Protein AF-A0A969K9G5-F1 (afdb_monomer)

Secondary structure (DSSP, 8-state):
-EEEEEEE--THHHHHHHHHTT--SHHHHHHHHHHHHH--SBP-SS--HHHHHHHHHHHHHHHHHHHHHHH-----S---TTTS-HHHHHHHHTT--TT-EEEEEEESBHHHHHHHHHHHHHHHHS-TTSS-SSS--GGGSPPPEEEEETT-STTSHHHIIIIIHHHHHHHHHHHHHHS-TTTEEEEEE-SSS-GGGHHHHHHHHHHHHH-SSS--EEEEEEEE-STT-EEEEE-SPPP--HHHHHHHHHHHHHHHH-TTSHHHHHHHHHH-TTTTTSSS--HHHHHHHHHHHHHHTT--

Foldseek 3Di:
DAEEEEEEFALLLLLQLCVLVVVVDPVRSVVVSCVQQVQQPQQDVHADVVLVVCLVSSLVSLLVLVLVQLQPPPPQLLPPSRSHRQRVLLVQQVQHAARYAYEYEFERGSSRVSRSSSVLSSLQPNDAPSGPDDGDDSVSYDRYHYDYFYQCACPPVVSCLVGRLLSVLVVVVVVLVVDDQVPYEYEYEPAHHHVVCLLLSLLSQLCCCAPPPRHHHYWYWYFDSPNRRDIDIPDDRDHDDVVVLVVVLVLVVCCVVCVPDPSNVVCCVPPVLVVQVPDDDDSSNSSSSSVNSCVVVVHD

Mean predicted aligned error: 9.87 Å

Sequence (300 aa):
MSRVVITHVGTSALKCAAIKRGDTRPSDYEQKVQEISGSEERAGPRLPGWLEALLPEWQQALREGLCAVWNDARRDVNWKRNQSPAEIASLTMMSLQRGDRVVLVSSDTNAGQFCASMLHHGLATVPAGTCDARAFRPDDLEVPEVVVLPGVETKDGSRFVAEGLPQYMRLVAAERNRMHAERDTLHFNITGGYKGIIPFAVLAAQLLGTHPYHRLSTEVVYWHAASSATLISLGPHLPMDWEKMKALHQGICTLVEHPGSDLARELDERWNPYRLTTSESHPNALALTVYHLLNDLGWV

pLDDT: mean 75.59, std 14.91, range [37.34, 96.0]

Nearest PDB structures (foldseek):
  8phb-assembly1_B  TM=6.585E-01  e=2.804E-10  Allochromatium vinosum
  8phj-assembly1_Y  TM=6.083E-01  e=1.790E-10  Allochromatium vinosum
  8phb-assembly1_A  TM=6.977E-01  e=3.308E-09  Allochromatium vinosum
  8phj-assembly1_X  TM=6.614E-01  e=1.426E-09  Allochromatium vinosum
  8tjy-assembly1_A  TM=2.272E-01  e=3.229E-01  Bacillus cereus

Structure (mmCIF, N/CA/C/O backbone):
data_AF-A0A969K9G5-F1
#
_entry.id   AF-A0A969K9G5-F1
#
loop_
_atom_site.group_PDB
_atom_site.id
_atom_site.type_symbol
_atom_site.label_atom_id
_atom_site.label_alt_id
_atom_site.label_comp_id
_atom_site.label_asym_id
_atom_site.label_entity_id
_atom_site.label_seq_id
_atom_site.pdbx_PDB_ins_code
_atom_site.Cartn_x
_atom_site.Cartn_y
_atom_site.Cartn_z
_atom_site.occupancy
_atom_site.B_iso_or_equiv
_atom_site.auth_seq_id
_atom_site.auth_comp_id
_atom_site.auth_asym_id
_atom_site.auth_atom_id
_atom_site.pdbx_PDB_model_num
ATOM 1 N N . MET A 1 1 ? -16.467 -13.411 -4.954 1.00 80.12 1 MET A N 1
ATOM 2 C CA . MET A 1 1 ? -15.167 -12.962 -5.478 1.00 80.12 1 MET A CA 1
ATOM 3 C C . MET A 1 1 ? -14.434 -12.340 -4.315 1.00 80.12 1 MET A C 1
ATOM 5 O O . MET A 1 1 ? -15.040 -11.500 -3.659 1.00 80.12 1 MET A O 1
ATOM 9 N N . SER A 1 2 ? -13.233 -12.818 -4.010 1.00 89.94 2 SER A N 1
ATOM 10 C CA . SER A 1 2 ? -12.389 -12.277 -2.937 1.00 89.94 2 SER A CA 1
ATOM 11 C C . SER A 1 2 ? -11.523 -11.149 -3.484 1.00 89.94 2 SER A C 1
ATOM 13 O O . SER A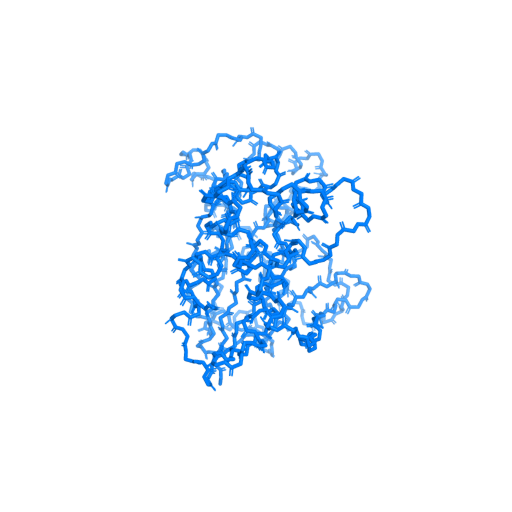 1 2 ? -11.225 -11.086 -4.679 1.00 89.94 2 SER A O 1
ATOM 15 N N . ARG A 1 3 ? -11.124 -10.228 -2.620 1.00 92.25 3 ARG A N 1
ATOM 16 C CA . ARG A 1 3 ? -10.252 -9.114 -2.979 1.00 92.25 3 ARG A CA 1
ATOM 17 C C . ARG A 1 3 ? -8.938 -9.236 -2.241 1.00 92.25 3 ARG A C 1
ATOM 19 O O . ARG A 1 3 ? -8.922 -9.491 -1.043 1.00 92.25 3 ARG A O 1
ATOM 26 N N . VAL A 1 4 ? -7.845 -9.003 -2.952 1.00 94.12 4 VAL A N 1
ATOM 27 C CA . VAL A 1 4 ? -6.535 -8.763 -2.347 1.00 94.12 4 VAL A CA 1
ATOM 28 C C . VAL A 1 4 ? -6.273 -7.271 -2.446 1.00 94.12 4 VAL A C 1
ATOM 30 O O . VAL A 1 4 ? -6.245 -6.723 -3.544 1.00 94.12 4 VAL A O 1
ATOM 33 N N . VAL A 1 5 ? -6.127 -6.595 -1.313 1.00 94.94 5 VAL A N 1
ATOM 34 C CA . VAL A 1 5 ? -5.941 -5.145 -1.248 1.00 94.94 5 VAL A CA 1
ATOM 35 C C . VAL A 1 5 ? -4.522 -4.839 -0.800 1.00 94.94 5 VAL A C 1
ATOM 37 O O . VAL A 1 5 ? -4.191 -5.000 0.373 1.00 94.94 5 VAL A O 1
ATOM 40 N N . ILE A 1 6 ? -3.690 -4.351 -1.716 1.00 96.00 6 ILE A N 1
ATOM 41 C CA . ILE A 1 6 ? -2.372 -3.806 -1.382 1.00 96.00 6 ILE A CA 1
ATOM 42 C C . ILE A 1 6 ? -2.569 -2.346 -0.979 1.00 96.00 6 ILE A C 1
ATOM 44 O O . ILE A 1 6 ? -2.978 -1.522 -1.800 1.00 96.00 6 ILE A O 1
ATOM 48 N N . THR A 1 7 ? -2.284 -2.014 0.279 1.00 94.50 7 THR A N 1
ATOM 49 C CA . THR A 1 7 ? -2.406 -0.651 0.807 1.00 94.50 7 THR A CA 1
ATOM 50 C C . THR A 1 7 ? -1.083 -0.174 1.380 1.00 94.50 7 THR A C 1
ATOM 52 O O . THR A 1 7 ? -0.432 -0.866 2.159 1.00 94.50 7 THR A O 1
ATOM 55 N N . HIS A 1 8 ? -0.684 1.036 1.011 1.00 93.31 8 HIS A N 1
ATOM 56 C CA . HIS A 1 8 ? 0.580 1.611 1.453 1.00 93.31 8 HIS A CA 1
ATOM 57 C C . HIS A 1 8 ? 0.370 2.386 2.746 1.00 93.31 8 HIS A C 1
ATOM 59 O O . HIS A 1 8 ? -0.531 3.219 2.839 1.00 93.31 8 HIS A O 1
ATOM 65 N N . VAL A 1 9 ? 1.210 2.114 3.735 1.00 92.25 9 VAL A N 1
ATOM 66 C CA . VAL A 1 9 ? 1.129 2.711 5.062 1.00 92.25 9 VAL A CA 1
ATOM 67 C C . VAL A 1 9 ? 1.952 3.990 5.098 1.00 92.25 9 VAL A C 1
ATOM 69 O O . VAL A 1 9 ? 3.173 3.971 4.969 1.00 92.25 9 VAL A O 1
ATOM 72 N N . GLY A 1 10 ? 1.276 5.121 5.276 1.00 89.44 10 GLY A N 1
ATOM 73 C CA . GLY A 1 10 ? 1.909 6.397 5.578 1.00 89.44 10 GLY A CA 1
ATOM 74 C C . GLY A 1 10 ? 1.959 6.688 7.076 1.00 89.44 10 GLY A C 1
ATOM 75 O O . GLY A 1 10 ? 1.519 5.913 7.921 1.00 89.44 10 GLY A O 1
ATOM 76 N N . THR A 1 11 ? 2.418 7.892 7.409 1.00 88.50 11 THR A N 1
ATOM 77 C CA . THR A 1 11 ? 2.475 8.397 8.791 1.00 88.50 11 THR A CA 1
ATOM 78 C C . THR A 1 11 ? 1.134 8.931 9.307 1.00 88.50 11 THR A C 1
ATOM 80 O O . THR A 1 11 ? 1.058 9.521 10.384 1.00 88.50 11 THR A O 1
ATOM 83 N N . SER A 1 12 ? 0.044 8.735 8.558 1.00 86.81 12 SER A N 1
ATOM 84 C CA . SER A 1 12 ? -1.274 9.268 8.921 1.00 86.81 12 SER A CA 1
ATOM 85 C C . SER A 1 12 ? -1.815 8.642 10.218 1.00 86.81 12 SER A C 1
ATOM 87 O O . SER A 1 12 ? -2.450 9.331 11.017 1.00 86.81 12 SER A O 1
ATOM 89 N N . ALA A 1 13 ? -1.463 7.377 10.482 1.00 89.06 13 ALA A N 1
ATOM 90 C CA . ALA A 1 13 ? -1.822 6.666 11.704 1.00 89.06 13 ALA A CA 1
ATOM 91 C C . ALA A 1 13 ? -1.235 7.303 12.967 1.00 89.06 13 ALA A C 1
ATOM 93 O O . ALA A 1 13 ? -1.951 7.471 13.955 1.00 89.06 13 ALA A O 1
ATOM 94 N N . LEU A 1 14 ? 0.031 7.734 12.907 1.00 88.69 14 LEU A N 1
ATOM 95 C CA . LEU A 1 14 ? 0.669 8.490 13.986 1.00 88.69 14 LEU A CA 1
ATOM 96 C C . LEU A 1 14 ? -0.115 9.765 14.294 1.00 88.69 14 LEU A C 1
ATOM 98 O O . LEU A 1 14 ? -0.445 10.029 15.447 1.00 88.69 14 LEU A O 1
ATOM 102 N N . LYS A 1 15 ? -0.472 10.538 13.264 1.00 85.06 15 LYS A N 1
ATOM 103 C CA . LYS A 1 15 ? -1.210 11.791 13.455 1.00 85.06 15 LYS A CA 1
ATOM 104 C C . LYS A 1 15 ? -2.548 11.563 14.166 1.00 85.06 15 LYS A C 1
ATOM 106 O O . LYS A 1 15 ? -2.879 12.294 15.096 1.00 85.06 15 LYS A O 1
ATOM 111 N N . CYS A 1 16 ? -3.310 10.557 13.743 1.00 85.31 16 CYS A N 1
ATOM 112 C CA . CYS A 1 16 ? -4.606 10.251 14.348 1.00 85.31 16 CYS A CA 1
ATOM 113 C C . CYS A 1 16 ? -4.474 9.779 15.801 1.00 85.31 16 CYS A C 1
ATOM 115 O O . CYS A 1 16 ? -5.230 10.240 16.657 1.00 85.31 16 CYS A O 1
ATOM 117 N N . ALA A 1 17 ? -3.498 8.915 16.090 1.00 87.25 17 ALA A N 1
ATOM 118 C CA . ALA A 1 17 ? -3.226 8.458 17.448 1.00 87.25 17 ALA A CA 1
ATOM 119 C C . ALA A 1 17 ? -2.819 9.623 18.366 1.00 87.25 17 ALA A C 1
ATOM 121 O O . ALA A 1 17 ? -3.394 9.770 19.441 1.00 87.25 17 ALA A O 1
ATOM 122 N N . ALA A 1 18 ? -1.911 10.498 17.925 1.00 84.81 18 ALA A N 1
ATOM 123 C CA . ALA A 1 18 ? -1.469 11.660 18.700 1.00 84.81 18 ALA A CA 1
ATOM 124 C C . ALA A 1 18 ? -2.631 12.601 19.066 1.00 84.81 18 ALA A C 1
ATOM 126 O O . ALA A 1 18 ? -2.835 12.928 20.233 1.00 84.81 18 ALA A O 1
ATOM 127 N N . ILE A 1 19 ? -3.479 12.951 18.091 1.00 81.81 19 ILE A N 1
ATOM 128 C CA . ILE A 1 19 ? -4.662 13.792 18.339 1.00 81.81 19 ILE A CA 1
ATOM 129 C C . ILE A 1 19 ? -5.573 13.163 19.399 1.00 81.81 19 ILE A C 1
ATOM 131 O O . ILE A 1 19 ? -6.084 13.864 20.275 1.00 81.81 19 ILE A O 1
ATOM 135 N N . LYS A 1 20 ? -5.770 11.841 19.347 1.00 83.31 20 LYS A N 1
ATOM 136 C CA . LYS A 1 20 ? -6.626 11.131 20.302 1.00 83.31 20 LYS A CA 1
ATOM 137 C C . LYS A 1 20 ? -6.050 11.114 21.720 1.00 83.31 20 LYS A C 1
ATOM 139 O O . LYS A 1 20 ? -6.822 11.133 22.676 1.00 83.31 20 LYS A O 1
ATOM 144 N N . ARG A 1 21 ? -4.725 11.147 21.858 1.00 83.31 21 ARG A N 1
ATOM 145 C CA . ARG A 1 21 ? -4.015 11.233 23.145 1.00 83.31 21 ARG A CA 1
ATOM 146 C C . ARG A 1 21 ? -4.117 12.605 23.812 1.00 83.31 21 ARG A C 1
ATOM 148 O O . ARG A 1 21 ? -3.691 12.756 24.951 1.00 83.31 21 ARG A O 1
ATOM 155 N N . GLY A 1 22 ? -4.698 13.594 23.132 1.00 76.94 22 GLY A N 1
ATOM 156 C CA . GLY A 1 22 ? -4.798 14.960 23.638 1.00 76.94 22 GLY A CA 1
ATOM 157 C C . GLY A 1 22 ? -3.646 15.865 23.200 1.00 76.94 22 GLY A C 1
ATOM 158 O O . GLY A 1 22 ? -3.633 17.032 23.603 1.00 76.94 22 GLY A O 1
ATOM 159 N N . ASP A 1 23 ? -2.759 15.388 22.314 1.00 75.62 23 ASP A N 1
ATOM 160 C CA . ASP A 1 23 ? -1.712 16.184 21.655 1.00 75.62 23 ASP A CA 1
ATOM 161 C C . ASP A 1 23 ? -2.366 17.106 20.606 1.00 75.62 23 ASP A C 1
ATOM 163 O O . ASP A 1 23 ? -2.304 16.911 19.391 1.00 75.62 23 ASP A O 1
ATOM 167 N N . THR A 1 24 ? -3.123 18.085 21.099 1.00 63.50 24 THR A N 1
ATOM 168 C CA . THR A 1 24 ? -4.018 18.935 20.297 1.00 63.50 24 THR A CA 1
ATOM 169 C C . THR A 1 24 ? -3.324 20.162 19.720 1.00 63.50 24 THR A C 1
ATOM 171 O O . THR A 1 24 ? -3.865 20.797 18.810 1.00 63.50 24 THR A O 1
ATOM 174 N N . ARG A 1 25 ? -2.125 20.501 20.208 1.00 67.44 25 ARG A N 1
ATOM 175 C CA . ARG A 1 25 ? -1.293 21.542 19.602 1.00 67.44 25 ARG A CA 1
ATOM 176 C C . ARG A 1 25 ? -0.516 20.937 18.435 1.00 67.44 25 ARG A C 1
ATOM 178 O O . ARG A 1 25 ? 0.148 19.921 18.634 1.00 67.44 25 ARG A O 1
ATOM 185 N N . PRO A 1 26 ? -0.544 21.563 17.245 1.00 62.62 26 PRO A N 1
ATOM 186 C CA . PRO A 1 26 ? 0.230 21.095 16.103 1.00 62.62 26 PRO A CA 1
ATOM 187 C C . PRO A 1 26 ? 1.707 20.851 16.410 1.00 62.62 26 PRO A C 1
ATOM 189 O O . PRO A 1 26 ? 2.245 19.834 15.995 1.00 62.62 26 PRO A O 1
ATOM 192 N N . SER A 1 27 ? 2.314 21.712 17.232 1.00 68.25 27 SER A N 1
ATOM 193 C CA . SER A 1 27 ? 3.708 21.593 17.667 1.00 68.25 27 SER A CA 1
ATOM 194 C C . SER A 1 27 ? 4.031 20.277 18.371 1.00 68.25 27 SER A C 1
ATOM 196 O O . SER A 1 27 ? 5.102 19.722 18.154 1.00 68.25 27 SER A O 1
ATOM 198 N N . ASP A 1 28 ? 3.116 19.768 19.195 1.00 68.88 28 ASP A N 1
ATOM 199 C CA . ASP A 1 28 ? 3.419 18.690 20.137 1.00 68.88 28 ASP A CA 1
ATOM 200 C C . ASP A 1 28 ? 3.381 17.334 19.416 1.00 68.88 28 ASP A C 1
ATOM 202 O O . ASP A 1 28 ? 4.295 16.516 19.556 1.00 68.88 28 ASP A O 1
ATOM 206 N N . TYR A 1 29 ? 2.385 17.125 18.542 1.00 71.62 29 TYR A N 1
ATOM 207 C CA . TYR A 1 29 ? 2.365 15.926 17.703 1.00 71.62 29 TYR A CA 1
ATOM 208 C C . TYR A 1 29 ? 3.380 16.008 16.562 1.00 71.62 29 TYR A C 1
ATOM 210 O O . TYR A 1 29 ? 3.947 14.979 16.204 1.00 71.62 29 TYR A O 1
ATOM 218 N N . GLU A 1 30 ? 3.622 17.181 15.963 1.00 73.56 30 GLU A N 1
ATOM 219 C CA . GLU A 1 30 ? 4.614 17.314 14.886 1.00 73.56 30 GLU A CA 1
ATOM 220 C C . GLU A 1 30 ? 6.008 17.012 15.406 1.00 73.56 30 GLU A C 1
ATOM 222 O O . GLU A 1 30 ? 6.737 16.280 14.742 1.00 73.56 30 GLU A O 1
ATOM 227 N N . GLN A 1 31 ? 6.336 17.465 16.618 1.00 79.81 31 GLN A N 1
ATOM 228 C CA . GLN A 1 31 ? 7.575 17.094 17.285 1.00 79.81 31 GLN A CA 1
ATOM 229 C C . GLN A 1 31 ? 7.649 15.582 17.507 1.00 79.81 31 GLN A C 1
ATOM 231 O O . GLN A 1 31 ? 8.654 14.974 17.160 1.00 79.81 31 GLN A O 1
ATOM 236 N N . LYS A 1 32 ? 6.591 14.933 18.008 1.00 77.25 32 LYS A N 1
ATOM 237 C CA . LYS A 1 32 ? 6.616 13.478 18.232 1.00 77.25 32 LYS A CA 1
ATOM 238 C C . LYS A 1 32 ? 6.697 12.674 16.935 1.00 77.25 32 LYS A C 1
ATOM 240 O O . LYS A 1 32 ? 7.435 11.696 16.848 1.00 77.25 32 LYS A O 1
ATOM 245 N N . VAL A 1 33 ? 5.974 13.104 15.902 1.00 73.75 33 VAL A N 1
ATOM 246 C CA . VAL A 1 33 ? 6.072 12.543 14.551 1.00 73.75 33 VAL A CA 1
ATOM 247 C C . VAL A 1 33 ? 7.480 12.749 14.007 1.00 73.75 33 VAL A C 1
ATOM 249 O O . VAL A 1 33 ? 8.008 11.822 13.406 1.00 73.75 33 VAL A O 1
ATOM 252 N N . GLN A 1 34 ? 8.108 13.902 14.236 1.00 78.69 34 GLN A N 1
ATOM 253 C CA . GLN A 1 34 ? 9.500 14.164 13.866 1.00 78.69 34 GLN A CA 1
ATOM 254 C C . GLN A 1 34 ? 10.496 13.360 14.702 1.00 78.69 34 GLN A C 1
ATOM 256 O O . GLN A 1 34 ? 11.494 12.931 14.153 1.00 78.69 34 GLN A O 1
ATOM 261 N N . GLU A 1 35 ? 10.248 13.087 15.980 1.00 83.06 35 GLU A N 1
ATOM 262 C CA . GLU A 1 35 ? 11.100 12.211 16.795 1.00 83.06 35 GLU A CA 1
ATOM 263 C C . GLU A 1 35 ? 11.063 10.779 16.246 1.00 83.06 35 GLU A C 1
ATOM 265 O O . GLU A 1 35 ? 12.099 10.161 16.007 1.00 83.06 35 GLU A O 1
ATOM 270 N N . ILE A 1 36 ? 9.860 10.272 15.962 1.00 82.38 36 ILE A N 1
ATOM 271 C CA . ILE A 1 36 ? 9.659 8.925 15.417 1.00 82.38 36 ILE A CA 1
ATOM 272 C C . ILE A 1 36 ? 10.177 8.835 13.972 1.00 82.38 36 ILE A C 1
ATOM 274 O O . ILE A 1 36 ? 10.861 7.876 13.622 1.00 82.38 36 ILE A O 1
ATOM 278 N N . SER A 1 37 ? 9.904 9.842 13.138 1.00 73.25 37 SER A N 1
ATOM 279 C CA . SER A 1 37 ? 10.283 9.861 11.712 1.00 73.25 37 SER A CA 1
ATOM 280 C C . SER A 1 37 ? 11.716 10.317 11.458 1.00 73.25 37 SER A C 1
ATOM 282 O O . SER A 1 37 ? 12.289 9.948 10.441 1.00 73.25 37 SER A O 1
ATOM 284 N N . GLY A 1 38 ? 12.270 11.140 12.344 1.00 67.69 38 GLY A N 1
ATOM 285 C CA . GLY A 1 38 ? 13.632 11.675 12.301 1.00 67.69 38 GLY A CA 1
ATOM 286 C C . GLY A 1 38 ? 14.655 10.724 12.909 1.00 67.69 38 GLY A C 1
ATOM 287 O O . GLY A 1 38 ? 15.845 10.862 12.639 1.00 67.69 38 GLY A O 1
ATOM 288 N N . SER A 1 39 ? 14.202 9.692 13.630 1.00 63.09 39 SER A N 1
ATOM 289 C CA . SER A 1 39 ? 14.964 8.453 13.786 1.00 63.09 39 SER A CA 1
ATOM 290 C C . SER A 1 39 ? 14.988 7.692 12.449 1.00 63.09 39 SER A C 1
ATOM 292 O O . SER A 1 39 ? 14.452 6.598 12.317 1.00 63.09 39 SER A O 1
ATOM 294 N N . GLU A 1 40 ? 15.592 8.287 11.415 1.00 57.88 40 GLU A N 1
ATOM 295 C CA . GLU A 1 40 ? 15.793 7.670 10.092 1.00 57.88 40 GLU A CA 1
ATOM 296 C C . GLU A 1 40 ? 16.797 6.503 10.132 1.00 57.88 40 GLU A C 1
ATOM 298 O O . GLU A 1 40 ? 17.233 6.003 9.093 1.00 57.88 40 GLU A O 1
ATOM 303 N N . GLU A 1 41 ? 17.163 6.036 11.329 1.00 62.06 41 GLU A N 1
ATOM 304 C CA . GLU A 1 41 ? 17.783 4.734 11.479 1.00 62.06 41 GLU A CA 1
ATOM 305 C C . GLU A 1 41 ? 16.877 3.695 10.830 1.00 62.06 41 GLU A C 1
ATOM 307 O O . GLU A 1 41 ? 15.678 3.602 11.110 1.00 62.06 41 GLU A O 1
ATOM 312 N N . ARG A 1 42 ? 17.481 2.927 9.921 1.00 69.06 42 ARG A N 1
ATOM 313 C CA . ARG A 1 42 ? 16.859 1.740 9.352 1.00 69.06 42 ARG A CA 1
ATOM 314 C C . ARG A 1 42 ? 16.335 0.928 10.518 1.00 69.06 42 ARG A C 1
ATOM 316 O O . ARG A 1 42 ? 17.119 0.500 11.370 1.00 69.06 42 ARG A O 1
ATOM 323 N N . ALA A 1 43 ? 15.026 0.727 10.549 1.00 61.94 43 ALA A N 1
ATOM 324 C CA . ALA A 1 43 ? 14.488 -0.243 11.464 1.00 61.94 43 ALA A CA 1
ATOM 325 C C . ALA A 1 43 ? 15.105 -1.575 11.038 1.00 61.94 43 ALA A C 1
ATOM 327 O O . ALA A 1 43 ? 15.043 -1.970 9.868 1.00 61.94 43 ALA A O 1
ATOM 328 N N . GLY A 1 44 ? 15.768 -2.248 11.974 1.00 68.25 44 GLY A N 1
ATOM 329 C CA . GLY A 1 44 ? 16.133 -3.636 11.765 1.00 68.25 44 GLY A CA 1
ATOM 330 C C . GLY A 1 44 ? 14.869 -4.489 11.567 1.00 68.25 44 GLY A C 1
ATOM 331 O O . GLY A 1 44 ? 13.761 -3.980 11.389 1.00 68.25 44 GLY A O 1
ATOM 332 N N . PRO A 1 45 ? 14.971 -5.817 11.687 1.00 74.19 45 PRO A N 1
ATOM 333 C CA . PRO A 1 45 ? 13.782 -6.671 11.709 1.00 74.19 45 PRO A CA 1
ATOM 334 C C . PRO A 1 45 ? 12.842 -6.383 12.898 1.00 74.19 45 PRO A C 1
ATOM 336 O O . PRO A 1 45 ? 11.778 -6.988 12.993 1.00 74.19 45 PRO A O 1
ATOM 339 N N . ARG A 1 46 ? 13.250 -5.518 13.835 1.00 80.12 46 ARG A N 1
ATOM 340 C CA . ARG A 1 46 ? 12.482 -5.101 15.006 1.00 80.12 46 ARG A CA 1
ATOM 341 C C . ARG A 1 46 ? 12.586 -3.598 15.196 1.00 80.12 46 ARG A C 1
ATOM 343 O O . ARG A 1 46 ? 13.612 -2.995 14.868 1.00 80.12 46 ARG A O 1
ATOM 350 N N . LEU A 1 47 ? 11.531 -3.032 15.771 1.00 86.12 47 LEU A N 1
ATOM 351 C CA . LEU A 1 47 ? 11.520 -1.647 16.208 1.00 86.12 47 LEU A CA 1
ATOM 352 C C . LEU A 1 47 ? 12.561 -1.454 17.329 1.00 86.12 47 LEU A C 1
ATOM 354 O O . LEU A 1 47 ? 12.774 -2.354 18.143 1.00 86.12 47 LEU A O 1
ATOM 358 N N . PRO A 1 48 ? 13.211 -0.285 17.413 1.00 86.44 48 PRO A N 1
ATOM 359 C CA . PRO A 1 48 ? 13.996 0.091 18.580 1.00 86.44 48 PRO A CA 1
ATOM 360 C C . PRO A 1 48 ? 13.184 -0.075 19.872 1.00 86.44 48 PRO A C 1
ATOM 362 O O . PRO A 1 48 ? 12.007 0.281 19.912 1.00 86.44 48 PRO A O 1
ATOM 365 N N . GLY A 1 49 ? 13.809 -0.549 20.955 1.00 87.06 49 GLY A N 1
ATOM 366 C CA . GLY A 1 49 ? 13.090 -0.886 22.196 1.00 87.06 49 GLY A CA 1
ATOM 367 C C . GLY A 1 49 ? 12.280 0.271 22.801 1.00 87.06 49 GLY A C 1
ATOM 368 O O . GLY A 1 49 ? 11.238 0.049 23.411 1.00 87.06 49 GLY A O 1
ATOM 369 N N . TRP A 1 50 ? 12.704 1.521 22.586 1.00 87.44 50 TRP A N 1
ATOM 370 C CA . TRP A 1 50 ? 11.936 2.694 23.012 1.00 87.44 50 TRP A CA 1
ATOM 371 C C . TRP A 1 50 ? 10.648 2.892 22.193 1.00 87.44 50 TRP A C 1
ATOM 373 O O . TRP A 1 50 ? 9.647 3.328 22.752 1.00 87.44 50 TRP A O 1
ATOM 383 N N . LEU A 1 51 ? 10.640 2.543 20.899 1.00 86.94 51 LEU A N 1
ATOM 384 C CA . LEU A 1 51 ? 9.433 2.541 20.065 1.00 86.94 51 LEU A CA 1
ATOM 385 C C . LEU A 1 51 ? 8.522 1.370 20.423 1.00 86.94 51 LEU A C 1
ATOM 387 O O . LEU A 1 51 ? 7.314 1.560 20.537 1.00 86.94 51 LEU A O 1
ATOM 391 N N . GLU A 1 52 ? 9.087 0.184 20.662 1.00 88.81 52 GLU A N 1
ATOM 392 C CA . GLU A 1 52 ? 8.316 -0.973 21.137 1.00 88.81 52 GLU A CA 1
ATOM 393 C C . GLU A 1 52 ? 7.589 -0.661 22.452 1.00 88.81 52 GLU A C 1
ATOM 395 O O . GLU A 1 52 ? 6.417 -1.000 22.599 1.00 88.81 52 GLU A O 1
ATOM 400 N N . ALA A 1 53 ? 8.241 0.057 23.373 1.00 89.62 53 ALA A N 1
ATOM 401 C CA . ALA A 1 53 ? 7.639 0.472 24.639 1.00 89.62 53 ALA A CA 1
ATOM 402 C C . ALA A 1 53 ? 6.467 1.459 24.470 1.00 89.62 53 ALA A C 1
ATOM 404 O O . ALA A 1 53 ? 5.543 1.452 25.282 1.00 89.62 53 ALA A O 1
ATOM 405 N N . LEU A 1 54 ? 6.478 2.291 23.421 1.00 89.06 54 LEU A N 1
ATOM 406 C CA . LEU A 1 54 ? 5.395 3.240 23.126 1.00 89.06 54 LEU A CA 1
ATOM 407 C C . LEU A 1 54 ? 4.214 2.583 22.403 1.00 89.06 54 LEU A C 1
ATOM 409 O O . LEU A 1 54 ? 3.082 3.058 22.502 1.00 89.06 54 LEU A O 1
ATOM 413 N N . LEU A 1 55 ? 4.461 1.502 21.663 1.00 89.75 55 LEU A N 1
ATOM 414 C CA . LEU A 1 55 ? 3.492 0.921 20.740 1.00 89.75 55 LEU A CA 1
ATOM 415 C C . LEU A 1 55 ? 2.130 0.572 21.384 1.00 89.75 55 LEU A C 1
ATOM 417 O O . LEU A 1 55 ? 1.121 0.943 20.781 1.00 89.75 55 LEU A O 1
ATOM 421 N N . PRO A 1 56 ? 2.037 -0.042 22.586 1.00 91.31 56 PRO A N 1
ATOM 422 C CA . PRO A 1 56 ? 0.744 -0.391 23.184 1.00 91.31 56 PRO A CA 1
ATOM 423 C C . PRO A 1 56 ? -0.157 0.823 23.440 1.00 91.31 56 PRO A C 1
ATOM 425 O O . PRO A 1 56 ? -1.358 0.794 23.173 1.00 91.31 56 PRO A O 1
ATOM 428 N N . GLU A 1 57 ? 0.430 1.917 23.925 1.00 90.25 57 GLU A N 1
ATOM 429 C CA . GLU A 1 57 ? -0.296 3.144 24.255 1.00 90.25 57 GLU A CA 1
ATOM 430 C C . GLU A 1 57 ? -0.854 3.818 22.990 1.00 90.25 57 GLU A C 1
ATOM 432 O O . GLU A 1 57 ? -1.978 4.324 22.965 1.00 90.25 57 GLU A O 1
ATOM 437 N N . TRP A 1 58 ? -0.076 3.783 21.908 1.00 90.62 58 TRP A N 1
ATOM 438 C CA . TRP A 1 58 ? -0.454 4.340 20.612 1.00 90.62 58 TRP A CA 1
ATOM 439 C C . TRP A 1 58 ? -1.461 3.466 19.865 1.00 90.62 58 TRP A C 1
ATOM 441 O O . TRP A 1 58 ? -2.386 3.990 19.245 1.00 90.62 58 TRP A O 1
ATOM 451 N N . GLN A 1 59 ? -1.325 2.145 19.966 1.00 89.88 59 GLN A N 1
ATOM 452 C CA . GLN A 1 59 ? -2.301 1.181 19.462 1.00 89.88 59 GLN A CA 1
ATOM 453 C C . GLN A 1 59 ? -3.668 1.384 20.114 1.00 89.88 59 GLN A C 1
ATOM 455 O O . GLN A 1 59 ? -4.676 1.458 19.410 1.00 89.88 59 GLN A O 1
ATOM 460 N N . GLN A 1 60 ? -3.699 1.539 21.441 1.00 86.12 60 GLN A N 1
ATOM 461 C CA . GLN A 1 60 ? -4.933 1.806 22.174 1.00 86.12 60 GLN A CA 1
ATOM 462 C C . GLN A 1 60 ? -5.549 3.149 21.756 1.00 86.12 60 GLN A C 1
ATOM 464 O O . GLN A 1 60 ? -6.739 3.200 21.442 1.00 86.12 60 GLN A O 1
ATOM 469 N N . ALA A 1 61 ? -4.747 4.215 21.662 1.00 86.38 61 ALA A N 1
ATOM 470 C CA . ALA A 1 61 ? -5.230 5.517 21.203 1.00 86.38 61 ALA A CA 1
ATOM 471 C C . ALA A 1 61 ? -5.801 5.456 19.777 1.00 86.38 61 ALA A C 1
ATOM 473 O O . ALA A 1 61 ? -6.886 5.978 19.518 1.00 86.38 61 ALA A O 1
ATOM 474 N N . LEU A 1 62 ? -5.112 4.784 18.848 1.00 86.50 62 LEU A N 1
ATOM 475 C CA . LEU A 1 62 ? -5.613 4.604 17.489 1.00 86.50 62 LEU A CA 1
ATOM 476 C C . LEU A 1 62 ? -6.938 3.833 17.489 1.00 86.50 62 LEU A C 1
ATOM 478 O O . LEU A 1 62 ? -7.893 4.274 16.855 1.00 86.50 62 LEU A O 1
ATOM 482 N N . ARG A 1 63 ? -7.018 2.723 18.226 1.00 83.38 63 ARG A N 1
ATOM 483 C CA . ARG A 1 63 ? -8.226 1.895 18.343 1.00 83.38 63 ARG A CA 1
ATOM 484 C C . ARG A 1 63 ? -9.418 2.688 18.870 1.00 83.38 63 ARG A C 1
ATOM 486 O O . ARG A 1 63 ? -10.504 2.595 18.304 1.00 83.38 63 ARG A O 1
ATOM 493 N N . GLU A 1 64 ? -9.230 3.491 19.911 1.00 80.12 64 GLU A N 1
ATOM 494 C CA . GLU A 1 64 ? -10.284 4.361 20.443 1.00 80.12 64 GLU A CA 1
ATOM 495 C C . GLU A 1 64 ? -10.709 5.437 19.443 1.00 80.12 64 GLU A C 1
ATOM 497 O O . GLU A 1 64 ? -11.894 5.757 19.351 1.00 80.12 64 GLU A O 1
ATOM 502 N N . GLY A 1 65 ? -9.752 5.995 18.695 1.00 77.00 65 GLY A N 1
ATOM 503 C CA . GLY A 1 65 ? -10.027 6.912 17.592 1.00 77.00 65 GLY A CA 1
ATOM 504 C C . GLY A 1 65 ? -10.892 6.252 16.521 1.00 77.00 65 GLY A C 1
ATOM 505 O O . GLY A 1 65 ? -11.939 6.787 16.168 1.00 77.00 65 GLY A O 1
ATOM 506 N N . LEU A 1 66 ? -10.511 5.053 16.076 1.00 76.50 66 LEU A N 1
ATOM 507 C CA . LEU A 1 66 ? -11.256 4.276 15.086 1.00 76.50 66 LEU A CA 1
ATOM 508 C C . LEU A 1 66 ? -12.659 3.911 15.571 1.00 76.50 66 LEU A C 1
ATOM 510 O O . LEU A 1 66 ? -13.617 4.128 14.839 1.00 76.50 66 LEU A O 1
ATOM 514 N N . CYS A 1 67 ? -12.803 3.434 16.810 1.00 74.31 67 CYS A N 1
ATOM 515 C CA . CYS A 1 67 ? -14.111 3.107 17.379 1.00 74.31 67 CYS A CA 1
ATOM 516 C C . CYS A 1 67 ? -15.006 4.348 17.469 1.00 74.31 67 CYS A C 1
ATOM 518 O O . CYS A 1 67 ? -16.163 4.295 17.071 1.00 74.31 67 CYS A O 1
ATOM 520 N N . ALA A 1 68 ? -14.479 5.478 17.952 1.00 69.44 68 ALA A N 1
ATOM 521 C CA . ALA A 1 68 ? -15.248 6.720 18.034 1.00 69.44 68 ALA A CA 1
ATOM 522 C C . ALA A 1 68 ? -15.727 7.182 16.652 1.00 69.44 68 ALA A C 1
ATOM 524 O O . ALA A 1 68 ? -16.863 7.620 16.504 1.00 69.44 68 ALA A O 1
ATOM 525 N N . VAL A 1 69 ? -14.864 7.051 15.647 1.00 66.75 69 VAL A N 1
ATOM 526 C CA . VAL A 1 69 ? -15.150 7.460 14.276 1.00 66.75 69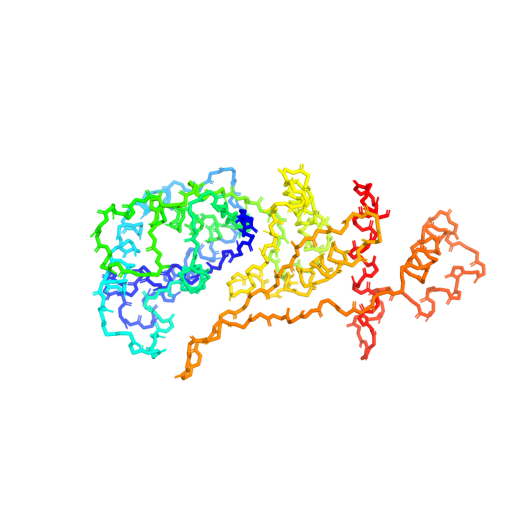 VAL A CA 1
ATOM 527 C C . VAL A 1 69 ? -16.139 6.520 13.581 1.00 66.75 69 VAL A C 1
ATOM 529 O O . VAL A 1 69 ? -17.050 6.986 12.906 1.00 66.75 69 VAL A O 1
ATOM 532 N N . TRP A 1 70 ? -15.997 5.207 13.747 1.00 70.56 70 TRP A N 1
ATOM 533 C CA . TRP A 1 70 ? -16.908 4.231 13.145 1.00 70.56 70 TRP A CA 1
ATOM 534 C C . TRP A 1 70 ? -18.273 4.168 13.836 1.00 70.56 70 TRP A C 1
ATOM 536 O O . TRP A 1 70 ? -19.252 3.778 13.203 1.00 70.56 70 TRP A O 1
ATOM 546 N N . ASN A 1 71 ? -18.352 4.575 15.106 1.00 65.19 71 ASN A N 1
ATOM 547 C CA . ASN A 1 71 ? -19.598 4.593 15.875 1.00 65.19 71 ASN A CA 1
ATOM 548 C C . ASN A 1 71 ? -20.394 5.885 15.707 1.00 65.19 71 ASN A C 1
ATOM 550 O O . ASN A 1 71 ? -21.552 5.936 16.129 1.00 65.19 71 ASN A O 1
ATOM 554 N N . ASP A 1 72 ? -19.813 6.926 15.108 1.00 62.22 72 ASP A N 1
ATOM 555 C CA . ASP A 1 72 ? -20.558 8.137 14.793 1.00 62.22 72 ASP A CA 1
ATOM 556 C C . ASP A 1 72 ? -21.527 7.845 13.634 1.00 62.22 72 ASP A C 1
ATOM 558 O O . ASP A 1 72 ? -21.213 7.949 12.448 1.00 62.22 72 ASP A O 1
ATOM 562 N N . ALA A 1 73 ? -22.741 7.423 14.001 1.00 44.62 73 ALA A N 1
ATOM 563 C CA . ALA A 1 73 ? -23.835 7.064 13.099 1.00 44.62 73 ALA A CA 1
ATOM 564 C C . ALA A 1 73 ? -24.273 8.219 12.175 1.00 44.62 73 ALA A C 1
ATOM 566 O O . ALA A 1 73 ? -25.054 8.015 11.236 1.00 44.62 73 ALA A O 1
ATOM 567 N N . ARG A 1 74 ? -23.775 9.439 12.410 1.00 46.97 74 ARG A N 1
ATOM 568 C CA . ARG A 1 74 ? -23.964 10.585 11.526 1.00 46.97 74 ARG A CA 1
ATOM 569 C C . ARG A 1 74 ? -22.897 10.518 10.445 1.00 46.97 74 ARG A C 1
ATOM 571 O O . ARG A 1 74 ? -21.824 11.093 10.565 1.00 46.97 74 ARG A O 1
ATOM 578 N N . ARG A 1 75 ? -23.246 9.807 9.370 1.00 52.28 75 ARG A N 1
ATOM 579 C CA . ARG A 1 75 ? -22.541 9.682 8.080 1.00 52.28 75 ARG A CA 1
ATOM 580 C C . ARG A 1 75 ? -22.356 11.024 7.352 1.00 52.28 75 ARG A C 1
ATOM 582 O O . ARG A 1 75 ? -22.565 11.103 6.142 1.00 52.28 75 ARG A O 1
ATOM 589 N N . ASP A 1 76 ? -22.050 12.095 8.070 1.00 49.91 76 ASP A N 1
ATOM 590 C CA . ASP A 1 76 ? -21.750 13.369 7.458 1.00 49.91 76 ASP A CA 1
ATOM 591 C C . ASP A 1 76 ? -20.369 13.231 6.827 1.00 49.91 76 ASP A C 1
ATOM 593 O O . ASP A 1 76 ? -19.343 13.078 7.489 1.00 49.91 76 ASP A O 1
ATOM 597 N N . VAL A 1 77 ? -20.384 13.212 5.502 1.00 45.91 77 VAL A N 1
ATOM 598 C CA . VAL A 1 77 ? -19.283 12.882 4.594 1.00 45.91 77 VAL A CA 1
ATOM 599 C C . VAL A 1 77 ? -18.082 13.841 4.758 1.00 45.91 77 VAL A C 1
ATOM 601 O O . VAL A 1 77 ? -17.002 13.607 4.225 1.00 45.91 77 VAL A O 1
ATOM 604 N N . ASN A 1 78 ? -18.214 14.868 5.601 1.00 47.97 78 ASN A N 1
ATOM 605 C CA . ASN A 1 78 ? -17.132 15.696 6.136 1.00 47.97 78 ASN A CA 1
ATOM 606 C C . ASN A 1 78 ? -16.277 14.955 7.180 1.00 47.97 78 ASN A C 1
ATOM 608 O O . ASN A 1 78 ? -15.947 15.499 8.240 1.00 47.97 78 ASN A O 1
ATOM 612 N N . TRP A 1 79 ? -15.894 13.719 6.863 1.00 53.97 79 TRP A N 1
ATOM 613 C CA . TRP A 1 79 ? -14.891 12.952 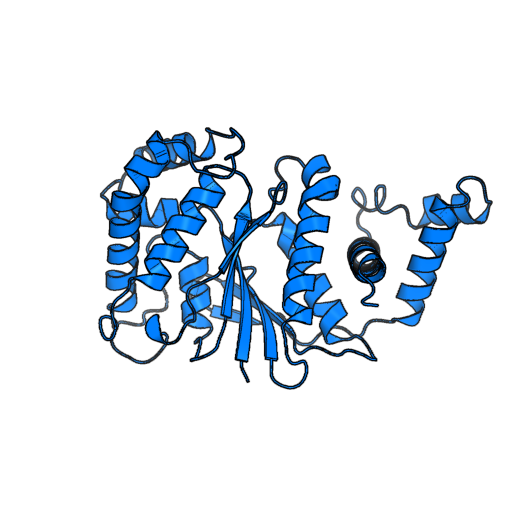7.581 1.00 53.97 79 TRP A CA 1
ATOM 614 C C . TRP A 1 79 ? -13.639 13.807 7.728 1.00 53.97 79 TRP A C 1
ATOM 616 O O . TRP A 1 79 ? -12.900 14.052 6.769 1.00 53.97 79 TRP A O 1
ATOM 626 N N . LYS A 1 80 ? -13.399 14.330 8.931 1.00 58.12 80 LYS A N 1
ATOM 627 C CA . LYS A 1 80 ? -12.226 15.164 9.157 1.00 58.12 80 LYS A CA 1
ATOM 628 C C . LYS A 1 80 ? -11.022 14.253 8.967 1.00 58.12 80 LYS A C 1
ATOM 630 O O . LYS A 1 80 ? -10.792 13.371 9.784 1.00 58.12 80 LYS A O 1
ATOM 635 N N . ARG A 1 81 ? -10.225 14.512 7.924 1.00 58.97 81 ARG A N 1
ATOM 636 C CA . ARG A 1 81 ? -8.934 13.874 7.570 1.00 58.97 81 ARG A CA 1
ATOM 637 C C . ARG A 1 81 ? -7.990 13.588 8.755 1.00 58.97 81 ARG A C 1
ATOM 639 O O . ARG A 1 81 ? -7.031 12.845 8.613 1.00 58.97 81 ARG A O 1
ATOM 646 N N . ASN A 1 82 ? -8.238 14.205 9.906 1.00 64.75 82 ASN A N 1
ATOM 647 C CA . ASN A 1 82 ? -7.458 14.088 11.126 1.00 64.75 82 ASN A CA 1
ATOM 648 C C . ASN A 1 82 ? -7.993 13.045 12.130 1.00 64.75 82 ASN A C 1
ATOM 650 O O . ASN A 1 82 ? -7.316 12.786 13.117 1.00 64.75 82 ASN A O 1
ATOM 654 N N . GLN A 1 83 ? -9.183 12.473 11.928 1.00 72.00 83 GLN A N 1
ATOM 655 C CA . GLN A 1 83 ? -9.816 11.568 12.898 1.00 72.00 83 GLN A CA 1
ATOM 656 C C . GLN A 1 83 ? -9.612 10.083 12.578 1.00 72.00 83 GLN A C 1
ATOM 658 O O . GLN A 1 83 ? -9.672 9.260 13.485 1.00 72.00 83 GLN A O 1
ATOM 663 N N . SER A 1 84 ? -9.309 9.735 11.326 1.00 78.25 84 SER A N 1
ATOM 664 C CA . SER A 1 84 ? -8.960 8.368 10.939 1.00 78.25 84 SER A CA 1
ATOM 665 C C . SER A 1 84 ? -7.801 8.363 9.947 1.00 78.25 84 SER A C 1
ATOM 667 O O . SER A 1 84 ? -7.756 9.249 9.082 1.00 78.25 84 SER A O 1
ATOM 669 N N . PRO A 1 85 ? -6.885 7.381 10.044 1.00 86.19 85 PRO A N 1
ATOM 670 C CA . PRO A 1 85 ? -5.824 7.212 9.066 1.00 86.19 85 PRO A CA 1
ATOM 671 C C . PRO A 1 85 ? -6.420 7.056 7.666 1.00 86.19 85 PRO A C 1
ATOM 673 O O . PRO A 1 85 ? -7.457 6.412 7.488 1.00 86.19 85 PRO A O 1
ATOM 676 N N . ALA A 1 86 ? -5.762 7.626 6.662 1.00 83.94 86 ALA A N 1
ATOM 677 C CA . ALA A 1 86 ? -6.266 7.620 5.289 1.00 83.94 86 ALA A CA 1
ATOM 678 C C . ALA A 1 86 ? -6.434 6.184 4.747 1.00 83.94 86 ALA A C 1
ATOM 680 O O . ALA A 1 86 ? -7.381 5.886 4.016 1.00 83.94 86 ALA A O 1
ATOM 681 N N . GLU A 1 87 ? -5.552 5.280 5.169 1.00 87.38 87 GLU A N 1
ATOM 682 C CA . GLU A 1 87 ? -5.595 3.848 4.880 1.00 87.38 87 GLU A CA 1
ATOM 683 C C . GLU A 1 87 ? -6.868 3.207 5.452 1.00 87.38 87 GLU A C 1
ATOM 685 O O . GLU A 1 87 ? -7.590 2.518 4.742 1.00 87.38 87 GLU A O 1
ATOM 690 N N . ILE A 1 88 ? -7.216 3.493 6.709 1.00 83.31 88 ILE A N 1
ATOM 691 C CA . ILE A 1 88 ? -8.415 2.922 7.337 1.00 83.31 88 ILE A CA 1
ATOM 692 C C . ILE A 1 88 ? -9.693 3.507 6.736 1.00 83.31 88 ILE A C 1
ATOM 694 O O . ILE A 1 88 ? -10.643 2.769 6.466 1.00 83.31 88 ILE A O 1
ATOM 698 N N . ALA A 1 89 ? -9.717 4.818 6.490 1.00 80.81 89 ALA A N 1
ATOM 699 C CA . ALA A 1 89 ? -10.851 5.483 5.859 1.00 80.81 89 ALA A CA 1
ATOM 700 C C . ALA A 1 89 ? -11.146 4.882 4.475 1.00 80.81 89 ALA A C 1
ATOM 702 O O . ALA A 1 89 ? -12.282 4.509 4.189 1.00 80.81 89 ALA A O 1
ATOM 703 N N . SER A 1 90 ? -10.115 4.710 3.643 1.00 84.31 90 SER A N 1
ATOM 704 C CA . SER A 1 90 ? -10.265 4.091 2.321 1.00 84.31 90 SER A CA 1
ATOM 705 C C . SER A 1 90 ? -10.703 2.627 2.398 1.00 84.31 90 SER A C 1
ATOM 707 O O . SER A 1 90 ? -11.667 2.270 1.724 1.00 84.31 90 SER A O 1
ATOM 709 N N . LEU A 1 91 ? -10.093 1.802 3.258 1.00 85.19 91 LEU A N 1
ATOM 710 C CA . LEU A 1 91 ? -10.500 0.399 3.446 1.00 85.19 91 LEU A CA 1
ATOM 711 C C . LEU A 1 91 ? -11.959 0.276 3.919 1.00 85.19 91 LEU A C 1
ATOM 713 O O . LEU A 1 91 ? -12.695 -0.582 3.435 1.00 85.19 91 LEU A O 1
ATOM 717 N N . THR A 1 92 ? -12.404 1.174 4.803 1.00 78.69 92 THR A N 1
ATOM 718 C CA . THR A 1 92 ? -13.803 1.231 5.260 1.00 78.69 92 THR A CA 1
ATOM 719 C C . THR A 1 92 ? -14.748 1.512 4.085 1.00 78.69 92 THR A C 1
ATOM 721 O O . THR A 1 92 ? -15.778 0.858 3.941 1.00 78.69 92 THR A O 1
ATOM 724 N N . MET A 1 93 ? -14.386 2.452 3.206 1.00 78.81 93 MET A N 1
ATOM 725 C CA . MET A 1 93 ? -15.200 2.826 2.041 1.00 78.81 93 MET A CA 1
ATOM 726 C C . MET A 1 93 ? -15.226 1.750 0.950 1.00 78.81 93 MET A C 1
ATOM 728 O O . MET A 1 93 ? -16.208 1.647 0.217 1.00 78.81 93 MET A O 1
ATOM 732 N N . MET A 1 94 ? -14.191 0.911 0.862 1.00 83.44 94 MET A N 1
ATOM 733 C CA . MET A 1 94 ? -14.152 -0.233 -0.057 1.00 83.44 94 MET A CA 1
ATOM 734 C C . MET A 1 94 ? -15.159 -1.334 0.307 1.00 83.44 94 MET A C 1
ATOM 736 O O . MET A 1 94 ? -15.371 -2.245 -0.494 1.00 83.44 94 MET A O 1
ATOM 740 N N . SER A 1 95 ? -15.801 -1.264 1.480 1.00 80.88 95 SER A N 1
ATOM 741 C CA . SER A 1 95 ? -16.799 -2.242 1.931 1.00 80.88 95 SER A CA 1
ATOM 742 C C . SER A 1 95 ? -16.266 -3.678 1.879 1.00 80.88 95 SER A C 1
ATOM 744 O O . SER A 1 95 ? -16.863 -4.553 1.240 1.00 80.88 95 SER A O 1
ATOM 746 N N . LEU A 1 96 ? -15.091 -3.902 2.478 1.00 82.00 96 LEU A N 1
ATOM 747 C CA . LEU A 1 96 ? -14.438 -5.214 2.516 1.00 82.00 96 LEU A CA 1
ATOM 748 C C . LEU A 1 96 ? -15.364 -6.287 3.116 1.00 82.00 96 LEU A C 1
ATOM 750 O O . LEU A 1 96 ? -16.195 -5.993 3.973 1.00 82.00 96 LEU A O 1
ATOM 754 N N . GLN A 1 97 ? -15.272 -7.502 2.585 1.00 82.12 97 GLN A N 1
ATOM 755 C CA . GLN A 1 97 ? -16.127 -8.648 2.884 1.00 82.12 97 GLN A CA 1
ATOM 756 C C . GLN A 1 97 ? -15.295 -9.799 3.441 1.00 82.12 97 GLN A C 1
ATOM 758 O O . GLN A 1 97 ? -14.067 -9.816 3.343 1.00 82.12 97 GLN A O 1
ATOM 763 N N . ARG A 1 98 ? -15.993 -10.812 3.962 1.00 81.69 98 ARG A N 1
ATOM 764 C CA . ARG A 1 98 ? -15.353 -12.022 4.458 1.00 81.69 98 ARG A CA 1
ATOM 765 C C . ARG A 1 98 ? -14.539 -12.733 3.380 1.00 81.69 98 ARG A C 1
ATOM 767 O O . ARG A 1 98 ? -15.082 -13.087 2.335 1.00 81.69 98 ARG A O 1
ATOM 774 N N . GLY A 1 99 ? -13.265 -12.984 3.679 1.00 83.62 99 GLY A N 1
ATOM 775 C CA . GLY A 1 99 ? -12.307 -13.610 2.760 1.00 83.62 99 GLY A CA 1
ATOM 776 C C . GLY A 1 99 ? -11.524 -12.616 1.898 1.00 83.62 99 GLY A C 1
ATOM 777 O O . GLY A 1 99 ? -10.686 -13.040 1.106 1.00 83.62 99 GLY A O 1
ATOM 778 N N . ASP A 1 100 ? -11.765 -11.310 2.048 1.00 88.56 100 ASP A N 1
ATOM 779 C CA . ASP A 1 100 ? -10.851 -10.308 1.512 1.00 88.56 100 ASP A CA 1
ATOM 780 C C . ASP A 1 100 ? -9.559 -10.277 2.341 1.00 88.56 100 ASP A C 1
ATOM 782 O O . ASP A 1 100 ? -9.574 -10.353 3.573 1.00 88.56 100 ASP A O 1
ATOM 786 N N . ARG A 1 101 ? -8.432 -10.128 1.646 1.00 91.12 101 ARG A N 1
ATOM 787 C CA . ARG A 1 101 ? -7.090 -10.034 2.221 1.00 91.12 101 ARG A CA 1
ATOM 788 C C . ARG A 1 101 ? -6.579 -8.610 2.101 1.00 91.12 101 ARG A C 1
ATOM 790 O O . ARG A 1 101 ? -6.674 -7.997 1.039 1.00 91.12 101 ARG A O 1
ATOM 797 N N . VAL A 1 102 ? -5.988 -8.094 3.173 1.00 92.50 102 VAL A N 1
ATOM 798 C CA . VAL A 1 102 ? -5.337 -6.778 3.184 1.00 92.50 102 VAL A CA 1
ATOM 799 C C . VAL A 1 102 ? -3.844 -6.964 3.413 1.00 92.50 102 VAL A C 1
ATOM 801 O O . VAL A 1 102 ? -3.439 -7.580 4.394 1.00 92.50 102 VAL A O 1
ATOM 804 N N . VAL A 1 103 ? -3.033 -6.397 2.523 1.00 95.38 103 VAL A N 1
ATOM 805 C CA . VAL A 1 103 ? -1.573 -6.353 2.629 1.00 95.38 103 VAL A CA 1
ATOM 806 C C . VAL A 1 103 ? -1.162 -4.918 2.951 1.00 95.38 103 VAL A C 1
ATOM 808 O O . VAL A 1 103 ? -1.256 -4.025 2.105 1.00 95.38 103 VAL A O 1
ATOM 811 N N . LEU A 1 104 ? -0.731 -4.690 4.190 1.00 95.12 104 LEU A N 1
ATOM 812 C CA . LEU A 1 104 ? -0.184 -3.427 4.675 1.00 95.12 104 LEU A CA 1
ATOM 813 C C . LEU A 1 104 ? 1.290 -3.326 4.269 1.00 95.12 104 LEU A C 1
ATOM 815 O O . LEU A 1 104 ? 2.149 -4.009 4.823 1.00 95.12 104 LEU A O 1
ATOM 819 N N . VAL A 1 105 ? 1.589 -2.447 3.320 1.00 95.38 105 VAL A N 1
ATOM 820 C CA . VAL A 1 105 ? 2.944 -2.218 2.815 1.00 95.38 105 VAL A CA 1
ATOM 821 C C . VAL A 1 105 ? 3.581 -1.045 3.543 1.00 95.38 105 VAL A C 1
ATOM 823 O O . VAL A 1 105 ? 3.116 0.088 3.409 1.00 95.38 105 VAL A O 1
ATOM 826 N N . SER A 1 106 ? 4.667 -1.290 4.269 1.00 94.06 106 SER A N 1
ATOM 827 C CA . SER A 1 106 ? 5.447 -0.246 4.942 1.00 94.06 106 SER A CA 1
ATOM 828 C C . SER A 1 106 ? 6.866 -0.167 4.401 1.00 94.06 106 SER A C 1
ATOM 830 O O . SER A 1 106 ? 7.386 -1.121 3.834 1.00 94.06 106 SER A O 1
ATOM 832 N N . SER A 1 107 ? 7.527 0.963 4.610 1.00 92.06 107 SER A N 1
ATOM 833 C CA . SER A 1 107 ? 8.968 1.100 4.433 1.00 92.06 107 SER A CA 1
ATOM 834 C C . SER A 1 107 ? 9.722 0.450 5.584 1.00 92.06 107 SER A C 1
ATOM 836 O O . SER A 1 107 ? 9.153 0.101 6.623 1.00 92.06 107 SER A O 1
ATOM 838 N N . ASP A 1 108 ? 11.029 0.319 5.392 1.00 91.25 108 ASP A N 1
ATOM 839 C CA . ASP A 1 108 ? 11.999 -0.114 6.393 1.00 91.25 108 ASP A CA 1
ATOM 840 C C . ASP A 1 108 ? 12.406 0.998 7.377 1.00 91.25 108 ASP A C 1
ATOM 842 O O . ASP A 1 108 ? 13.387 0.853 8.105 1.00 91.25 108 ASP A O 1
ATOM 846 N N . THR A 1 109 ? 11.674 2.114 7.424 1.00 90.38 109 THR A N 1
ATOM 847 C CA . THR A 1 109 ? 11.906 3.167 8.420 1.00 90.38 109 THR A CA 1
ATOM 848 C C . THR A 1 109 ? 11.173 2.855 9.722 1.00 90.38 109 THR A C 1
ATOM 850 O O . THR A 1 109 ? 10.126 2.199 9.729 1.00 90.38 109 THR A O 1
ATOM 853 N N . ASN A 1 110 ? 11.690 3.377 10.837 1.00 89.50 110 ASN A N 1
ATOM 854 C CA . ASN A 1 110 ? 11.041 3.281 12.145 1.00 89.50 110 ASN A CA 1
ATOM 855 C C . ASN A 1 110 ? 9.582 3.761 12.104 1.00 89.50 110 ASN A C 1
ATOM 857 O O . ASN A 1 110 ? 8.684 3.070 12.582 1.00 89.50 110 ASN A O 1
ATOM 861 N N . ALA A 1 111 ? 9.324 4.912 11.476 1.00 89.38 111 ALA A N 1
ATOM 862 C CA . ALA A 1 111 ? 7.972 5.449 11.344 1.00 89.38 111 ALA A CA 1
ATOM 863 C C . ALA A 1 111 ? 7.055 4.554 10.497 1.00 89.38 111 ALA A C 1
ATOM 865 O O . ALA A 1 111 ? 5.899 4.351 10.877 1.00 89.38 111 ALA A O 1
ATOM 866 N N . GLY A 1 112 ? 7.559 4.005 9.386 1.00 91.25 112 GLY A N 1
ATOM 867 C CA . GLY A 1 112 ? 6.811 3.084 8.530 1.00 91.25 112 GLY A CA 1
ATOM 868 C C . GLY A 1 112 ? 6.382 1.827 9.284 1.00 91.25 112 GLY A C 1
ATOM 869 O O . GLY A 1 112 ? 5.187 1.528 9.360 1.00 91.25 112 GLY A O 1
ATOM 870 N N . GLN A 1 113 ? 7.338 1.136 9.911 1.00 92.06 113 GLN A N 1
ATOM 871 C CA . GLN A 1 113 ? 7.064 -0.084 10.676 1.00 92.06 113 GLN A CA 1
ATOM 872 C C . GLN A 1 113 ? 6.173 0.178 11.901 1.00 92.06 113 GLN A C 1
ATOM 874 O O . GLN A 1 113 ? 5.270 -0.613 12.193 1.00 92.06 113 GLN A O 1
ATOM 879 N N . PHE A 1 114 ? 6.369 1.302 12.598 1.00 92.44 114 PHE A N 1
ATOM 880 C CA . PHE A 1 114 ? 5.542 1.681 13.745 1.00 92.44 114 PHE A CA 1
ATOM 881 C C . PHE A 1 114 ? 4.088 1.934 13.324 1.00 92.44 114 PHE A C 1
ATOM 883 O O . PHE A 1 114 ? 3.161 1.399 13.934 1.00 92.44 114 PHE A O 1
ATOM 890 N N . CYS A 1 115 ? 3.867 2.674 12.230 1.00 92.31 115 CYS A N 1
ATOM 891 C CA . CYS A 1 115 ? 2.527 2.896 11.678 1.00 92.31 115 CYS A CA 1
ATOM 892 C C . CYS A 1 115 ? 1.860 1.599 11.230 1.00 92.31 115 CYS A C 1
ATOM 894 O O . CYS A 1 115 ? 0.684 1.389 11.527 1.00 92.31 115 CYS A O 1
ATOM 896 N N . ALA A 1 116 ? 2.598 0.721 10.551 1.00 93.50 116 ALA A N 1
ATOM 897 C CA . ALA A 1 116 ? 2.058 -0.553 10.097 1.00 93.50 116 ALA A CA 1
ATOM 898 C C . ALA A 1 116 ? 1.661 -1.440 11.278 1.00 93.50 116 ALA A C 1
ATOM 900 O O . ALA A 1 116 ? 0.575 -2.009 11.270 1.00 93.50 116 ALA A O 1
ATOM 901 N N . SER A 1 117 ? 2.474 -1.463 12.336 1.00 92.62 117 SER A N 1
ATOM 902 C CA . SER A 1 117 ? 2.177 -2.191 13.575 1.00 92.62 117 SER A CA 1
ATOM 903 C C . SER A 1 117 ? 0.944 -1.642 14.298 1.00 92.62 117 SER A C 1
ATOM 905 O O . SER A 1 117 ? 0.144 -2.411 14.838 1.00 92.62 117 SER A O 1
ATOM 907 N N . MET A 1 118 ? 0.755 -0.318 14.302 1.00 91.69 118 MET A N 1
ATOM 908 C CA . MET A 1 118 ? -0.455 0.300 14.846 1.00 91.69 118 MET A CA 1
ATOM 909 C C . MET A 1 118 ? -1.698 -0.048 14.028 1.00 91.69 118 MET A C 1
ATOM 911 O O . MET A 1 118 ? -2.705 -0.448 14.606 1.00 91.69 118 MET A O 1
ATOM 915 N N . LEU A 1 119 ? -1.635 0.090 12.701 1.00 90.44 119 LEU A N 1
ATOM 916 C CA . LEU A 1 119 ? -2.754 -0.210 11.804 1.00 90.44 119 LEU A CA 1
ATOM 917 C C . LEU A 1 119 ? -3.127 -1.690 11.849 1.00 90.44 119 LEU A C 1
ATOM 919 O O . LEU A 1 119 ? -4.306 -2.009 11.954 1.00 90.44 119 LEU A O 1
ATOM 923 N N . HIS A 1 120 ? -2.131 -2.575 11.826 1.00 91.06 120 HIS A N 1
ATOM 924 C CA . HIS A 1 120 ? -2.311 -4.014 11.967 1.00 91.06 120 HIS A CA 1
ATOM 925 C C . HIS A 1 120 ? -3.064 -4.351 13.255 1.00 91.06 120 HIS A C 1
ATOM 927 O O . HIS A 1 120 ? -4.089 -5.023 13.214 1.00 91.06 120 HIS A O 1
ATOM 933 N N . HIS A 1 121 ? -2.605 -3.825 14.396 1.00 86.56 121 HIS A N 1
ATOM 934 C CA . HIS A 1 121 ? -3.286 -4.041 15.668 1.00 86.56 121 HIS A CA 1
ATOM 935 C C . HIS A 1 121 ? -4.691 -3.434 15.674 1.00 86.56 121 HIS A C 1
ATOM 937 O O . HIS A 1 121 ? -5.635 -4.107 16.067 1.00 86.56 121 HIS A O 1
ATOM 943 N N . GLY A 1 122 ? -4.844 -2.191 15.212 1.00 80.50 122 GLY A N 1
ATOM 944 C CA . GLY A 1 122 ? -6.141 -1.520 15.146 1.00 80.50 122 GLY A CA 1
ATOM 945 C C . GLY A 1 122 ? -7.155 -2.296 14.306 1.00 80.50 122 GLY A C 1
ATOM 946 O O . GLY A 1 122 ? -8.299 -2.431 14.715 1.00 80.50 122 GLY A O 1
ATOM 947 N N . LEU A 1 123 ? -6.736 -2.864 13.175 1.00 79.94 123 LEU A N 1
ATOM 948 C CA . LEU A 1 123 ? -7.583 -3.714 12.337 1.00 79.94 123 LEU A CA 1
ATOM 949 C C . LEU A 1 123 ? -7.860 -5.083 12.977 1.00 79.94 123 LEU A C 1
ATOM 951 O O . LEU A 1 123 ? -8.961 -5.594 12.826 1.00 79.94 123 LEU A O 1
ATOM 955 N N . ALA A 1 124 ? -6.906 -5.659 13.712 1.00 80.62 124 ALA A N 1
ATOM 956 C CA . ALA A 1 124 ? -7.047 -6.986 14.315 1.00 80.62 124 ALA A CA 1
ATOM 957 C C . ALA A 1 124 ? -7.814 -7.010 15.654 1.00 80.62 124 ALA A C 1
ATOM 959 O O . ALA A 1 124 ? -8.277 -8.071 16.063 1.00 80.62 124 ALA A O 1
ATOM 960 N N . THR A 1 125 ? -7.913 -5.887 16.380 1.00 74.94 125 THR A N 1
ATOM 961 C CA . THR A 1 125 ? -8.427 -5.865 17.770 1.00 74.94 125 THR A CA 1
ATOM 962 C C . THR A 1 125 ? -9.668 -5.004 17.992 1.00 74.94 125 THR A C 1
ATOM 964 O O . THR A 1 125 ? -10.114 -4.824 19.136 1.00 74.94 125 THR A O 1
ATOM 967 N N . VAL A 1 126 ? -10.261 -4.457 16.931 1.00 67.50 126 VAL A N 1
ATOM 968 C CA . VAL A 1 126 ? -11.563 -3.790 17.040 1.00 67.50 126 VAL A CA 1
ATOM 969 C C . VAL A 1 126 ? -12.639 -4.867 17.225 1.00 67.50 126 VAL A C 1
ATOM 971 O O . VAL A 1 126 ? -12.809 -5.690 16.332 1.00 67.50 126 VAL A O 1
ATOM 974 N N . PRO A 1 127 ? -13.343 -4.905 18.376 1.00 58.19 127 PRO A N 1
ATOM 975 C CA . PRO A 1 127 ? -14.216 -6.028 18.697 1.00 58.19 127 PRO A CA 1
ATOM 976 C C . PRO A 1 127 ? -15.430 -6.147 17.770 1.00 58.19 127 PRO A C 1
ATOM 978 O O . PRO A 1 127 ? -15.976 -5.150 17.278 1.00 58.19 127 PRO A O 1
ATOM 981 N N . ALA A 1 128 ? -15.922 -7.377 17.647 1.00 54.84 128 ALA A N 1
ATOM 982 C CA . ALA A 1 128 ? -17.177 -7.689 16.987 1.00 54.84 128 ALA A CA 1
ATOM 983 C C . ALA A 1 128 ? -18.351 -6.886 17.553 1.00 54.84 128 ALA A C 1
ATOM 985 O O . ALA A 1 128 ? -18.575 -6.840 18.763 1.00 54.84 128 ALA A O 1
ATOM 986 N N . GLY A 1 129 ? -19.119 -6.249 16.667 1.00 53.59 129 GLY A N 1
ATOM 987 C CA . GLY A 1 129 ? -20.324 -5.500 17.039 1.00 53.59 129 GLY A CA 1
ATOM 988 C C . GLY A 1 129 ? -20.074 -4.160 17.736 1.00 53.59 129 GLY A C 1
ATOM 989 O O . GLY A 1 129 ? -21.041 -3.491 18.089 1.00 53.59 129 GLY A O 1
ATOM 990 N N . THR A 1 130 ? -18.816 -3.731 17.903 1.00 54.56 130 THR A N 1
ATOM 991 C CA . THR A 1 130 ? -18.518 -2.397 18.459 1.00 54.56 130 THR A CA 1
ATOM 992 C C . THR A 1 130 ? -18.931 -1.281 17.510 1.00 54.56 130 THR A C 1
ATOM 994 O O . THR A 1 130 ? -19.206 -0.185 17.984 1.00 54.56 130 THR A O 1
ATOM 997 N N . CYS A 1 131 ? -18.993 -1.572 16.206 1.00 53.31 131 CYS A N 1
ATOM 998 C CA . CYS A 1 131 ? -19.376 -0.644 15.149 1.00 53.31 131 CYS A CA 1
ATOM 999 C C . CYS A 1 131 ? -20.779 -0.963 14.637 1.00 53.31 131 CYS A C 1
ATOM 1001 O O . CYS A 1 131 ? -21.032 -2.069 14.147 1.00 53.31 131 CYS A O 1
ATOM 1003 N N . ASP A 1 132 ? -21.691 0.005 14.763 1.00 49.22 132 ASP A N 1
ATOM 1004 C CA . ASP A 1 132 ? -23.077 -0.171 14.345 1.00 49.22 132 ASP A CA 1
ATOM 1005 C C . ASP A 1 132 ? -23.158 -0.336 12.817 1.00 49.22 132 ASP A C 1
ATOM 1007 O O . ASP A 1 132 ? -22.532 0.368 12.019 1.00 49.22 132 ASP A O 1
ATOM 1011 N N . ALA A 1 133 ? -23.860 -1.387 12.422 1.00 49.19 133 ALA A N 1
ATOM 1012 C CA . ALA A 1 133 ? -23.631 -2.134 11.202 1.00 49.19 133 ALA A CA 1
ATOM 1013 C C . ALA A 1 133 ? -24.052 -1.374 9.933 1.00 49.19 133 ALA A C 1
ATOM 1015 O O . ALA A 1 133 ? -25.186 -0.900 9.847 1.00 49.19 133 ALA A O 1
ATOM 1016 N N . ARG A 1 134 ? -23.167 -1.355 8.914 1.00 49.62 134 ARG A N 1
ATOM 1017 C CA . ARG A 1 134 ? -23.503 -1.439 7.466 1.00 49.62 134 ARG A CA 1
ATOM 1018 C C . ARG A 1 134 ? -22.306 -1.366 6.496 1.00 49.62 134 ARG A C 1
ATOM 1020 O O . ARG A 1 134 ? -22.525 -1.678 5.334 1.00 49.62 134 ARG A O 1
ATOM 1027 N N . ALA A 1 135 ? -21.099 -0.955 6.911 1.00 51.28 135 ALA A N 1
ATOM 1028 C CA . ALA A 1 135 ? -20.016 -0.651 5.953 1.00 51.28 135 ALA A CA 1
ATOM 1029 C C . ALA A 1 135 ? -18.731 -1.489 6.096 1.00 51.28 135 ALA A C 1
ATOM 1031 O O . ALA A 1 135 ? -18.109 -1.794 5.087 1.00 51.28 135 ALA A O 1
ATOM 1032 N N . PHE A 1 136 ? -18.327 -1.891 7.304 1.00 56.22 136 PHE A N 1
ATOM 1033 C CA . PHE A 1 136 ? -17.080 -2.635 7.504 1.00 56.22 136 PHE A CA 1
ATOM 1034 C C . PHE A 1 136 ? -17.104 -3.343 8.862 1.00 56.22 136 PHE A C 1
ATOM 1036 O O . PHE A 1 136 ? -17.389 -2.701 9.874 1.00 56.22 136 PHE A O 1
ATOM 1043 N N . ARG A 1 137 ? -16.841 -4.653 8.893 1.00 60.81 137 ARG A N 1
ATOM 1044 C CA . ARG A 1 137 ? -16.628 -5.405 10.136 1.00 60.81 137 ARG A CA 1
ATOM 1045 C C . ARG A 1 137 ? -15.194 -5.924 10.131 1.00 60.81 137 ARG A C 1
ATOM 1047 O O . ARG A 1 137 ? -14.861 -6.715 9.255 1.00 60.81 137 ARG A O 1
ATOM 1054 N N . PRO A 1 138 ? -14.352 -5.504 11.081 1.00 58.97 138 PRO A N 1
ATOM 1055 C CA . PRO A 1 138 ? -12.983 -5.997 11.186 1.00 58.97 138 PRO A CA 1
ATOM 1056 C C . PRO A 1 138 ? -12.891 -7.528 11.270 1.00 58.97 138 PRO A C 1
ATOM 1058 O O . PRO A 1 138 ? -11.976 -8.098 10.693 1.00 58.97 138 PRO A O 1
ATOM 1061 N N . ASP A 1 139 ? -13.882 -8.200 11.873 1.00 62.09 139 ASP A N 1
ATOM 1062 C CA . ASP A 1 139 ? -13.933 -9.674 11.947 1.00 62.09 139 ASP A CA 1
ATOM 1063 C C . ASP A 1 139 ? -14.147 -10.368 10.592 1.00 62.09 139 ASP A C 1
ATOM 1065 O O . ASP A 1 139 ? -13.958 -11.580 10.480 1.00 62.09 139 ASP A O 1
ATOM 1069 N N . ASP A 1 140 ? -14.588 -9.625 9.573 1.00 62.56 140 ASP A N 1
ATOM 1070 C CA . ASP A 1 140 ? -14.711 -10.149 8.215 1.00 62.56 140 ASP A CA 1
ATOM 1071 C C . ASP A 1 140 ? -13.352 -10.125 7.491 1.00 62.56 140 ASP A C 1
ATOM 1073 O O . ASP A 1 140 ? -13.166 -10.843 6.512 1.00 62.56 140 ASP A O 1
ATOM 1077 N N . LEU A 1 141 ? -12.366 -9.364 7.970 1.00 66.06 141 LEU A N 1
ATOM 1078 C CA . LEU A 1 141 ? -11.032 -9.398 7.383 1.00 66.06 141 LEU A CA 1
ATOM 1079 C C . LEU A 1 141 ? -10.204 -10.554 7.932 1.00 66.06 141 LEU A C 1
ATOM 1081 O O . LEU A 1 141 ? -10.148 -10.799 9.137 1.00 66.06 141 LEU A O 1
ATOM 1085 N N . GLU A 1 142 ? -9.463 -11.207 7.038 1.00 71.38 142 GLU A N 1
ATOM 1086 C CA . GLU A 1 142 ? -8.265 -11.911 7.482 1.00 71.38 142 GLU A CA 1
ATOM 1087 C C . GLU A 1 142 ? -7.303 -10.898 8.117 1.00 71.38 142 GLU A C 1
ATOM 1089 O O . GLU A 1 142 ? -7.200 -9.754 7.661 1.00 71.38 142 GLU A O 1
ATOM 1094 N N . VAL A 1 143 ? -6.615 -11.315 9.186 1.00 74.25 143 VAL A N 1
ATOM 1095 C CA . VAL A 1 143 ? -5.614 -10.482 9.866 1.00 74.25 143 VAL A CA 1
ATOM 1096 C C . VAL A 1 143 ? -4.673 -9.897 8.807 1.00 74.25 143 VAL A C 1
ATOM 1098 O O . VAL A 1 143 ? -4.097 -10.677 8.043 1.00 74.25 143 VAL A O 1
ATOM 1101 N N . PRO A 1 144 ? -4.528 -8.559 8.719 1.00 80.25 144 PRO A N 1
ATOM 1102 C CA . PRO A 1 144 ? -3.759 -7.962 7.640 1.00 80.25 144 PRO A CA 1
ATOM 1103 C C . PRO A 1 144 ? -2.316 -8.473 7.624 1.00 80.25 144 PRO A C 1
ATOM 1105 O O . PRO A 1 144 ? -1.654 -8.536 8.655 1.00 80.25 144 PRO A O 1
ATOM 1108 N N . GLU A 1 145 ? -1.795 -8.796 6.448 1.00 91.25 145 GLU A N 1
ATOM 1109 C CA . GLU A 1 145 ? -0.383 -9.141 6.290 1.00 91.25 145 GLU A CA 1
ATOM 1110 C C . GLU A 1 145 ? 0.433 -7.845 6.293 1.00 91.25 145 GLU A C 1
ATOM 1112 O O . GLU A 1 145 ? 0.126 -6.923 5.540 1.00 91.25 145 GLU A O 1
ATOM 1117 N N . VAL A 1 146 ? 1.466 -7.746 7.131 1.00 93.31 146 VAL A N 1
ATOM 1118 C CA . VAL A 1 146 ? 2.396 -6.607 7.097 1.00 93.31 146 VAL A CA 1
ATOM 1119 C C . VAL A 1 146 ? 3.624 -6.995 6.289 1.00 93.31 146 VAL A C 1
ATOM 1121 O O . VAL A 1 146 ? 4.340 -7.928 6.652 1.00 93.31 146 VAL A O 1
ATOM 1124 N N . VAL A 1 147 ? 3.893 -6.246 5.223 1.00 95.19 147 VAL A N 1
ATOM 1125 C CA . VAL A 1 147 ? 5.076 -6.422 4.379 1.00 95.19 147 VAL A CA 1
ATOM 1126 C C . VAL A 1 147 ? 5.933 -5.166 4.447 1.00 95.19 147 VAL A C 1
ATOM 1128 O O . VAL A 1 147 ? 5.510 -4.079 4.052 1.00 95.19 147 VAL A O 1
ATOM 1131 N N . VAL A 1 148 ? 7.165 -5.333 4.922 1.00 94.19 148 VAL A N 1
ATOM 1132 C CA . VAL A 1 148 ? 8.179 -4.278 4.925 1.00 94.19 148 VAL A CA 1
ATOM 1133 C C . VAL A 1 148 ? 8.930 -4.316 3.596 1.00 94.19 148 VAL A C 1
ATOM 1135 O O . VAL A 1 148 ? 9.515 -5.339 3.246 1.00 94.19 148 VAL A O 1
ATOM 1138 N N . LEU A 1 149 ? 8.933 -3.203 2.863 1.00 92.94 149 LEU A N 1
ATOM 1139 C CA . LEU A 1 149 ? 9.652 -3.029 1.604 1.00 92.94 149 LEU A CA 1
ATOM 1140 C C . LEU A 1 149 ? 10.822 -2.056 1.788 1.00 92.94 149 LEU A C 1
ATOM 1142 O O . LEU A 1 149 ? 10.616 -0.838 1.857 1.00 92.94 149 LEU A O 1
ATOM 1146 N N . PRO A 1 150 ? 12.060 -2.572 1.846 1.00 91.31 150 PRO A N 1
ATOM 1147 C CA . PRO A 1 150 ? 13.248 -1.739 1.923 1.00 91.31 150 PRO A CA 1
ATOM 1148 C C . PRO A 1 150 ? 13.342 -0.741 0.770 1.00 91.31 150 PRO A C 1
ATOM 1150 O O . PRO A 1 150 ? 13.141 -1.101 -0.388 1.00 91.31 150 PRO A O 1
ATOM 1153 N N . GLY A 1 151 ? 13.647 0.520 1.081 1.00 88.50 151 GLY A N 1
ATOM 1154 C CA . GLY A 1 151 ? 13.908 1.538 0.058 1.00 88.50 151 GLY A CA 1
ATOM 1155 C C . GLY A 1 151 ? 12.676 2.029 -0.710 1.00 88.50 151 GLY A C 1
ATOM 1156 O O . GLY A 1 151 ? 12.829 2.782 -1.662 1.00 88.50 151 GLY A O 1
ATOM 1157 N N . VAL A 1 152 ? 11.453 1.652 -0.317 1.00 88.94 152 VAL A N 1
ATOM 1158 C CA . VAL A 1 152 ? 10.216 2.096 -0.997 1.00 88.94 152 VAL A CA 1
ATOM 1159 C C . VAL A 1 152 ? 9.914 3.597 -0.799 1.00 88.94 152 VAL A C 1
ATOM 1161 O O . VAL A 1 152 ? 9.128 4.184 -1.543 1.00 88.94 152 VAL A O 1
ATOM 1164 N N . GLU A 1 153 ? 10.550 4.248 0.180 1.00 84.62 153 GLU A N 1
ATOM 1165 C CA . GLU A 1 153 ? 10.472 5.700 0.371 1.00 84.62 153 GLU A CA 1
ATOM 1166 C C . GLU A 1 153 ? 11.320 6.454 -0.659 1.00 84.62 153 GLU A C 1
ATOM 1168 O O . GLU A 1 153 ? 12.539 6.317 -0.707 1.00 84.62 153 GLU A O 1
ATOM 1173 N N . THR A 1 154 ? 10.701 7.360 -1.418 1.00 75.44 154 THR A N 1
ATOM 1174 C CA . THR A 1 154 ? 11.378 8.152 -2.462 1.00 75.44 154 THR A CA 1
ATOM 1175 C C . THR A 1 154 ? 12.233 9.311 -1.945 1.00 75.44 154 THR A C 1
ATOM 1177 O O . THR A 1 154 ? 12.542 10.222 -2.709 1.00 75.44 154 THR A O 1
ATOM 1180 N N . LYS A 1 155 ? 12.599 9.324 -0.657 1.00 81.12 155 LYS A N 1
ATOM 1181 C CA . LYS A 1 155 ? 13.570 10.298 -0.128 1.00 81.12 155 LYS A CA 1
ATOM 1182 C C . LYS A 1 155 ? 14.950 10.082 -0.753 1.00 81.12 155 LYS A C 1
ATOM 1184 O O . LYS A 1 155 ? 15.640 11.047 -1.059 1.00 81.12 155 LYS A O 1
ATOM 1189 N N . ASP A 1 156 ? 15.303 8.819 -0.987 1.00 81.94 156 ASP A N 1
ATOM 1190 C CA . ASP A 1 156 ? 16.478 8.406 -1.747 1.00 81.94 156 ASP A CA 1
ATOM 1191 C C . ASP A 1 156 ? 16.010 7.773 -3.063 1.00 81.94 156 ASP A C 1
ATOM 1193 O O . ASP A 1 156 ? 15.632 6.601 -3.119 1.00 81.94 156 ASP A O 1
ATOM 1197 N N . GLY A 1 157 ? 15.993 8.575 -4.131 1.00 81.56 157 GLY A N 1
ATOM 1198 C CA . GLY A 1 157 ? 15.557 8.124 -5.453 1.00 81.56 157 GLY A CA 1
ATOM 1199 C C . GLY A 1 157 ? 16.418 6.990 -6.018 1.00 81.56 157 GLY A C 1
ATOM 1200 O O . GLY A 1 157 ? 15.888 6.089 -6.667 1.00 81.56 157 GLY A O 1
ATOM 1201 N N . SER A 1 158 ? 17.722 6.985 -5.730 1.00 83.00 158 SER A N 1
ATOM 1202 C CA . SER A 1 158 ? 18.642 5.940 -6.191 1.00 83.00 158 SER A CA 1
ATOM 1203 C C . SER A 1 158 ? 18.315 4.604 -5.534 1.00 83.00 158 SER A C 1
ATOM 1205 O O . SER A 1 158 ? 18.203 3.584 -6.216 1.00 83.00 158 SER A O 1
ATOM 1207 N N . ARG A 1 159 ? 18.090 4.613 -4.217 1.00 84.88 159 ARG A N 1
ATOM 1208 C CA . ARG A 1 159 ? 17.678 3.420 -3.473 1.00 84.88 159 ARG A CA 1
ATOM 1209 C C . ARG A 1 159 ? 16.278 2.956 -3.862 1.00 84.88 159 ARG A C 1
ATOM 1211 O O . ARG A 1 159 ? 16.053 1.756 -4.002 1.00 84.88 159 ARG A O 1
ATOM 1218 N N . PHE A 1 160 ? 15.354 3.885 -4.088 1.00 85.00 160 PHE A N 1
ATOM 1219 C CA . PHE A 1 160 ? 14.018 3.552 -4.570 1.00 85.00 160 PHE A CA 1
ATOM 1220 C C . PHE A 1 160 ? 14.061 2.775 -5.885 1.00 85.00 160 PHE A C 1
ATOM 1222 O O . PHE A 1 160 ? 13.398 1.750 -6.011 1.00 85.00 160 PHE A O 1
ATOM 1229 N N . VAL A 1 161 ? 14.878 3.213 -6.843 1.00 80.62 161 VAL A N 1
ATOM 1230 C CA . VAL A 1 161 ? 15.026 2.520 -8.128 1.00 80.62 161 VAL A CA 1
ATOM 1231 C C . VAL A 1 161 ? 15.760 1.185 -7.971 1.00 80.62 161 VAL A C 1
ATOM 1233 O O . VAL A 1 161 ? 15.323 0.187 -8.537 1.00 80.62 161 VAL A O 1
ATOM 1236 N N . ALA A 1 162 ? 16.856 1.149 -7.209 1.00 82.19 162 ALA A N 1
ATOM 1237 C CA . ALA A 1 162 ? 17.701 -0.041 -7.090 1.00 82.19 162 ALA A CA 1
ATOM 1238 C C . ALA A 1 162 ? 17.098 -1.151 -6.208 1.00 82.19 162 ALA A C 1
ATOM 1240 O O . ALA A 1 162 ? 17.372 -2.330 -6.422 1.00 82.19 162 ALA A O 1
ATOM 1241 N N . GLU A 1 163 ? 16.295 -0.786 -5.208 1.00 88.00 163 GLU A N 1
ATOM 1242 C CA . GLU A 1 163 ? 15.789 -1.701 -4.181 1.00 88.00 163 GLU A CA 1
ATOM 1243 C C . GLU A 1 163 ? 14.262 -1.629 -4.060 1.00 88.00 163 GLU A C 1
ATOM 1245 O O . GLU A 1 163 ? 13.584 -2.640 -4.254 1.00 88.00 163 GLU A O 1
ATOM 1250 N N . GLY A 1 164 ? 13.709 -0.440 -3.801 1.00 89.31 164 GLY A N 1
ATOM 1251 C CA . GLY A 1 164 ? 12.294 -0.263 -3.456 1.00 89.31 164 GLY A CA 1
ATOM 1252 C C . GLY A 1 164 ? 11.317 -0.742 -4.529 1.00 89.31 164 GLY A C 1
ATOM 1253 O O . GLY A 1 164 ? 10.431 -1.553 -4.254 1.00 89.31 164 GLY A O 1
ATOM 1254 N N . LEU A 1 165 ? 11.486 -0.271 -5.763 1.00 87.25 165 LEU A N 1
ATOM 1255 C CA . LEU A 1 165 ? 10.616 -0.611 -6.882 1.00 87.25 165 LEU A CA 1
ATOM 1256 C C . LEU A 1 165 ? 10.698 -2.104 -7.261 1.00 87.25 165 LEU A C 1
ATOM 1258 O O . LEU A 1 165 ? 9.637 -2.725 -7.366 1.00 87.25 165 LEU A O 1
ATOM 1262 N N . PRO A 1 166 ? 11.888 -2.727 -7.404 1.00 86.19 166 PRO A N 1
ATOM 1263 C CA . PRO A 1 166 ? 11.987 -4.172 -7.602 1.00 86.19 166 PRO A CA 1
ATOM 1264 C C . PRO A 1 166 ? 11.296 -4.987 -6.503 1.00 86.19 166 PRO A C 1
ATOM 1266 O O . PRO A 1 166 ? 10.576 -5.937 -6.810 1.00 86.19 166 PRO A O 1
ATOM 1269 N N . GLN A 1 167 ? 11.466 -4.620 -5.226 1.00 90.56 167 GLN A N 1
ATOM 1270 C CA . GLN A 1 167 ? 10.802 -5.321 -4.119 1.00 90.56 167 GLN A CA 1
ATOM 1271 C C . GLN A 1 167 ? 9.280 -5.156 -4.169 1.00 90.56 167 GLN A C 1
ATOM 1273 O O . GLN A 1 167 ? 8.546 -6.118 -3.947 1.00 90.56 167 GLN A O 1
ATOM 1278 N N . TYR A 1 168 ? 8.794 -3.967 -4.525 1.00 93.56 168 TYR A N 1
ATOM 1279 C CA . TYR A 1 168 ? 7.367 -3.735 -4.713 1.00 93.56 168 TYR A CA 1
ATOM 1280 C C . TYR A 1 168 ? 6.787 -4.581 -5.854 1.00 93.56 168 TYR A C 1
ATOM 1282 O O . TYR A 1 168 ? 5.760 -5.231 -5.669 1.00 93.56 168 TYR A O 1
ATOM 1290 N N . MET A 1 169 ? 7.467 -4.657 -7.003 1.00 90.94 169 MET A N 1
ATOM 1291 C CA . MET A 1 169 ? 7.040 -5.522 -8.111 1.00 90.94 169 MET A CA 1
ATOM 1292 C C . MET A 1 169 ? 7.049 -7.004 -7.719 1.00 90.94 169 MET A C 1
ATOM 1294 O O . MET A 1 169 ? 6.117 -7.727 -8.061 1.00 90.94 169 MET A O 1
ATOM 1298 N N . ARG A 1 170 ? 8.033 -7.457 -6.927 1.00 90.94 170 ARG A N 1
ATOM 1299 C CA . ARG A 1 170 ? 8.046 -8.822 -6.369 1.00 90.94 170 ARG A CA 1
ATOM 1300 C C . ARG A 1 170 ? 6.881 -9.091 -5.422 1.00 90.94 170 ARG A C 1
ATOM 1302 O O . ARG A 1 170 ? 6.363 -10.202 -5.426 1.00 90.94 170 ARG A O 1
ATOM 1309 N N . LEU A 1 171 ? 6.458 -8.109 -4.626 1.00 94.00 171 LEU A N 1
ATOM 1310 C CA . LEU A 1 171 ? 5.282 -8.244 -3.763 1.00 94.00 171 LEU A CA 1
ATOM 1311 C C . LEU A 1 171 ? 4.000 -8.380 -4.587 1.00 94.00 171 LEU A C 1
ATOM 1313 O O . LEU A 1 171 ? 3.241 -9.326 -4.381 1.00 94.00 171 LEU A O 1
ATOM 1317 N N . VAL A 1 172 ? 3.785 -7.470 -5.546 1.00 92.50 172 VAL A N 1
ATOM 1318 C CA . VAL A 1 172 ? 2.685 -7.591 -6.519 1.00 92.50 172 VAL A CA 1
ATOM 1319 C C . VAL A 1 172 ? 2.732 -8.976 -7.162 1.00 92.50 172 VAL A C 1
ATOM 1321 O O . VAL A 1 172 ? 1.688 -9.596 -7.381 1.00 92.50 172 VAL A O 1
ATOM 1324 N N . ALA A 1 173 ? 3.951 -9.495 -7.353 1.00 87.25 173 ALA A N 1
ATOM 1325 C CA . ALA A 1 173 ? 4.180 -10.831 -7.844 1.00 87.25 173 ALA A CA 1
ATOM 1326 C C . ALA A 1 173 ? 3.830 -12.017 -6.982 1.00 87.25 173 ALA A C 1
ATOM 1328 O O . ALA A 1 173 ? 3.146 -12.943 -7.441 1.00 87.25 173 ALA A O 1
ATOM 1329 N N . ALA A 1 174 ? 4.205 -11.966 -5.723 1.00 90.62 174 ALA A N 1
ATOM 1330 C CA . ALA A 1 174 ? 3.744 -12.940 -4.765 1.00 90.62 174 ALA A CA 1
ATOM 1331 C C . ALA A 1 174 ? 2.206 -12.962 -4.704 1.00 90.62 174 ALA A C 1
ATOM 1333 O O . ALA A 1 174 ? 1.620 -14.042 -4.767 1.00 90.62 174 ALA A O 1
ATOM 1334 N N . GLU A 1 175 ? 1.550 -11.797 -4.669 1.00 92.25 175 GLU A N 1
ATOM 1335 C CA . GLU A 1 175 ? 0.094 -11.740 -4.512 1.00 92.25 175 GLU A CA 1
ATOM 1336 C C . GLU A 1 175 ? -0.668 -12.256 -5.729 1.00 92.25 175 GLU A C 1
ATOM 1338 O O . GLU A 1 175 ? -1.537 -13.109 -5.563 1.00 92.25 175 GLU A O 1
ATOM 1343 N N . ARG A 1 176 ? -0.307 -11.860 -6.956 1.00 88.69 176 ARG A N 1
ATOM 1344 C CA . ARG A 1 176 ? -0.928 -12.434 -8.167 1.00 88.69 176 ARG A CA 1
ATOM 1345 C C . ARG A 1 176 ? -0.826 -13.960 -8.182 1.00 88.69 176 ARG A C 1
ATOM 1347 O O . ARG A 1 176 ? -1.793 -14.630 -8.522 1.00 88.69 176 ARG A O 1
ATOM 1354 N N . ASN A 1 177 ? 0.335 -14.511 -7.831 1.00 89.00 177 ASN A N 1
ATOM 1355 C CA . ASN A 1 177 ? 0.553 -15.958 -7.872 1.00 89.00 177 ASN A CA 1
ATOM 1356 C C . ASN A 1 177 ? -0.226 -16.709 -6.778 1.00 89.00 177 ASN A C 1
ATOM 1358 O O . ASN A 1 177 ? -0.493 -17.898 -6.932 1.00 89.00 177 ASN A O 1
ATOM 1362 N N . ARG A 1 178 ? -0.597 -16.026 -5.688 1.00 89.94 178 ARG A N 1
ATOM 1363 C CA . ARG A 1 178 ? -1.481 -16.554 -4.636 1.00 89.94 178 ARG A CA 1
ATOM 1364 C C . ARG A 1 178 ? -2.965 -16.472 -5.019 1.00 89.94 178 ARG A C 1
ATOM 1366 O O . ARG A 1 178 ? -3.775 -17.151 -4.397 1.00 89.94 178 ARG A O 1
ATOM 1373 N N . MET A 1 179 ? -3.324 -15.650 -6.007 1.00 88.88 179 MET A N 1
ATOM 1374 C CA . MET A 1 179 ? -4.709 -15.407 -6.412 1.00 88.88 179 MET A CA 1
ATOM 1375 C C . MET A 1 179 ? -5.239 -16.442 -7.409 1.00 88.88 179 MET A C 1
ATOM 1377 O O . MET A 1 179 ? -4.544 -16.914 -8.311 1.00 88.88 179 MET A O 1
ATOM 1381 N N . HIS A 1 180 ? -6.538 -16.706 -7.320 1.00 85.44 180 HIS A N 1
ATOM 1382 C CA . HIS A 1 180 ? -7.308 -17.396 -8.344 1.00 85.44 180 HIS A CA 1
ATOM 1383 C C . HIS A 1 180 ? -7.821 -16.381 -9.373 1.00 85.44 180 HIS A C 1
ATOM 1385 O O . HIS A 1 180 ? -8.799 -15.678 -9.122 1.00 85.44 180 HIS A O 1
ATOM 1391 N N . ALA A 1 181 ? -7.195 -16.331 -10.555 1.00 77.12 181 ALA A N 1
ATOM 1392 C CA . ALA A 1 181 ? -7.432 -15.292 -11.568 1.00 77.12 181 ALA A CA 1
ATOM 1393 C C . ALA A 1 181 ? -8.912 -15.067 -11.959 1.00 77.12 181 ALA A C 1
ATOM 1395 O O . ALA A 1 181 ? -9.295 -13.949 -12.285 1.00 77.12 181 ALA A O 1
ATOM 1396 N N . GLU A 1 182 ? -9.752 -16.106 -11.899 1.00 78.19 182 GLU A N 1
ATOM 1397 C CA . GLU A 1 182 ? -11.185 -16.029 -12.236 1.00 78.19 182 GLU A CA 1
ATOM 1398 C C . GLU A 1 182 ? -12.085 -15.576 -11.073 1.00 78.19 182 GLU A C 1
ATOM 1400 O O . GLU A 1 182 ? -13.257 -15.254 -11.276 1.00 78.19 182 GLU A O 1
ATOM 1405 N N . ARG A 1 183 ? -11.579 -15.607 -9.837 1.00 84.50 183 ARG A N 1
ATOM 1406 C CA . ARG A 1 183 ? -12.374 -15.400 -8.614 1.00 84.50 183 ARG A CA 1
ATOM 1407 C C . ARG A 1 183 ? -11.931 -14.198 -7.805 1.00 84.50 183 ARG A C 1
ATOM 1409 O O . ARG A 1 183 ? -12.739 -13.698 -7.019 1.00 84.50 183 ARG A O 1
ATOM 1416 N N . ASP A 1 184 ? -10.701 -13.751 -8.009 1.00 90.00 184 ASP A N 1
ATOM 1417 C CA . ASP A 1 184 ? -10.081 -12.734 -7.182 1.00 90.00 184 ASP A CA 1
ATOM 1418 C C . ASP A 1 184 ? -9.857 -11.435 -7.952 1.00 90.00 184 ASP A C 1
ATOM 1420 O O . ASP A 1 184 ? -9.643 -11.430 -9.164 1.00 90.00 184 ASP A O 1
ATOM 1424 N N . THR A 1 185 ? -9.903 -10.315 -7.235 1.00 92.56 185 THR A N 1
ATOM 1425 C CA . THR A 1 185 ? -9.543 -8.993 -7.767 1.00 92.56 185 THR A CA 1
ATOM 1426 C C . THR A 1 185 ? -8.415 -8.385 -6.946 1.00 92.56 185 THR A C 1
ATOM 1428 O O . THR A 1 185 ? -8.458 -8.399 -5.716 1.00 92.56 185 THR A O 1
ATOM 1431 N N . LEU A 1 186 ? -7.394 -7.862 -7.626 1.00 94.00 186 LEU A N 1
ATOM 1432 C CA . LEU A 1 186 ? -6.265 -7.182 -6.997 1.00 94.00 186 LEU A CA 1
ATOM 1433 C C . LEU A 1 186 ? -6.540 -5.679 -6.960 1.00 94.00 186 LEU A C 1
ATOM 1435 O O . LEU A 1 186 ? -6.542 -5.017 -7.997 1.00 94.00 186 LEU A O 1
ATOM 1439 N N . HIS A 1 187 ? -6.754 -5.140 -5.767 1.00 94.56 187 HIS A N 1
ATOM 1440 C CA . HIS A 1 187 ? -6.956 -3.714 -5.554 1.00 94.56 187 HIS A CA 1
ATOM 1441 C C . HIS A 1 187 ? -5.658 -3.057 -5.095 1.00 94.56 187 HIS A C 1
ATOM 1443 O O . HIS A 1 187 ? -5.065 -3.435 -4.083 1.00 94.56 187 HIS A O 1
ATOM 1449 N N . PHE A 1 188 ? -5.260 -2.008 -5.800 1.00 94.44 188 PHE A N 1
ATOM 1450 C CA . PHE A 1 188 ? -4.189 -1.112 -5.395 1.00 94.44 188 PHE A CA 1
ATOM 1451 C C . PHE A 1 188 ? -4.804 0.090 -4.683 1.00 94.44 188 PHE A C 1
ATOM 1453 O O . PHE A 1 188 ? -5.355 0.988 -5.323 1.00 94.44 188 PHE A O 1
ATOM 1460 N N . ASN A 1 189 ? -4.718 0.119 -3.354 1.00 94.06 189 ASN A N 1
ATOM 1461 C CA . ASN A 1 189 ? -5.141 1.270 -2.567 1.00 94.06 189 ASN A CA 1
ATOM 1462 C C . ASN A 1 189 ? -4.002 2.296 -2.486 1.00 94.06 189 ASN A C 1
ATOM 1464 O O . ASN A 1 189 ? -3.042 2.155 -1.720 1.00 94.06 189 ASN A O 1
ATOM 1468 N N . ILE A 1 190 ? -4.123 3.343 -3.301 1.00 90.94 190 ILE A N 1
ATOM 1469 C CA . ILE A 1 190 ? -3.134 4.424 -3.440 1.00 90.94 190 ILE A CA 1
ATOM 1470 C C . ILE A 1 190 ? -3.479 5.655 -2.587 1.00 90.94 190 ILE A C 1
ATOM 1472 O O . ILE A 1 190 ? -2.924 6.735 -2.785 1.00 90.94 190 ILE A O 1
ATOM 1476 N N . THR A 1 191 ? -4.428 5.518 -1.657 1.00 88.00 191 THR A N 1
ATOM 1477 C CA . THR A 1 191 ? -4.869 6.610 -0.778 1.00 88.00 191 THR A CA 1
ATOM 1478 C C . THR A 1 191 ? -3.761 7.077 0.166 1.00 88.00 191 THR A C 1
ATOM 1480 O O . THR A 1 191 ? -3.578 8.279 0.375 1.00 88.00 191 THR A O 1
ATOM 1483 N N . GLY A 1 192 ? -3.075 6.114 0.781 1.00 81.38 192 GLY A N 1
ATOM 1484 C CA . GLY A 1 192 ? -2.061 6.320 1.808 1.00 81.38 192 GLY A CA 1
ATOM 1485 C C . GLY A 1 192 ? -0.636 6.091 1.310 1.00 81.38 192 GLY A C 1
ATOM 1486 O O . GLY A 1 192 ? -0.407 5.715 0.161 1.00 81.38 192 GLY A O 1
ATOM 1487 N N . GLY A 1 193 ? 0.328 6.314 2.202 1.00 83.00 193 GLY A N 1
ATOM 1488 C CA . GLY A 1 193 ? 1.727 5.942 1.980 1.00 83.00 193 GLY A CA 1
ATOM 1489 C C . GLY A 1 193 ? 2.504 6.757 0.939 1.00 83.00 193 GLY A C 1
ATOM 1490 O O . GLY A 1 193 ? 2.433 7.988 0.868 1.00 83.00 193 GLY A O 1
ATOM 1491 N N . TYR A 1 194 ? 3.353 6.049 0.195 1.00 83.50 194 TYR A N 1
ATOM 1492 C CA . TYR A 1 194 ? 4.455 6.617 -0.581 1.00 83.50 194 TYR A CA 1
ATOM 1493 C C . TYR A 1 194 ? 3.991 7.096 -1.954 1.00 83.50 194 TYR A C 1
ATOM 1495 O O . TYR A 1 194 ? 3.831 6.305 -2.875 1.00 83.50 194 TYR A O 1
ATOM 1503 N N . LYS A 1 195 ? 3.840 8.412 -2.140 1.00 82.56 195 LYS A N 1
ATOM 1504 C CA . LYS A 1 195 ? 3.366 8.986 -3.416 1.00 82.56 195 LYS A CA 1
ATOM 1505 C C . LYS A 1 195 ? 4.179 8.552 -4.639 1.00 82.56 195 LYS A C 1
ATOM 1507 O O . LYS A 1 195 ? 3.620 8.442 -5.724 1.00 82.56 195 LYS A O 1
ATOM 1512 N N . GLY A 1 196 ? 5.471 8.284 -4.461 1.00 82.00 196 GLY A N 1
ATOM 1513 C CA . GLY A 1 196 ? 6.331 7.807 -5.538 1.00 82.00 196 GLY A CA 1
ATOM 1514 C C . GLY A 1 196 ? 5.995 6.410 -6.059 1.00 82.00 196 GLY A C 1
ATOM 1515 O O . GLY A 1 196 ? 6.331 6.117 -7.200 1.00 82.00 196 GLY A O 1
ATOM 1516 N N . ILE A 1 197 ? 5.286 5.572 -5.290 1.00 86.25 197 ILE A N 1
ATOM 1517 C CA . ILE A 1 197 ? 4.859 4.240 -5.746 1.00 86.25 197 ILE A CA 1
ATOM 1518 C C . ILE A 1 197 ? 3.602 4.290 -6.617 1.00 86.25 197 ILE A C 1
ATOM 1520 O O . ILE A 1 197 ? 3.366 3.383 -7.410 1.00 86.25 197 ILE A O 1
ATOM 1524 N N . ILE A 1 198 ? 2.803 5.357 -6.493 1.00 86.38 198 ILE A N 1
ATOM 1525 C CA . ILE A 1 198 ? 1.482 5.470 -7.122 1.00 86.38 198 ILE A CA 1
ATOM 1526 C C . ILE A 1 198 ? 1.549 5.244 -8.640 1.00 86.38 198 ILE A C 1
ATOM 1528 O O . ILE A 1 198 ? 0.781 4.416 -9.131 1.00 86.38 198 ILE A O 1
ATOM 1532 N N . PRO A 1 199 ? 2.463 5.889 -9.396 1.00 83.69 199 PRO A N 1
ATOM 1533 C CA . PRO A 1 199 ? 2.552 5.663 -10.837 1.00 83.69 199 PRO A CA 1
ATOM 1534 C C . PRO A 1 199 ? 2.839 4.197 -11.196 1.00 83.69 199 PRO A C 1
ATOM 1536 O O . PRO A 1 199 ? 2.272 3.670 -12.149 1.00 83.69 199 PRO A O 1
ATOM 1539 N N . PHE A 1 200 ? 3.666 3.513 -10.403 1.00 87.62 200 PHE A N 1
ATOM 1540 C CA . PHE A 1 200 ? 4.025 2.111 -10.627 1.00 87.62 200 PHE A CA 1
ATOM 1541 C C . PHE A 1 200 ? 2.897 1.152 -10.248 1.00 87.62 200 PHE A C 1
ATOM 1543 O O . PHE A 1 200 ? 2.672 0.180 -10.959 1.00 87.62 200 PHE A O 1
ATOM 1550 N N . ALA A 1 201 ? 2.151 1.441 -9.179 1.00 89.75 201 ALA A N 1
ATOM 1551 C CA . ALA A 1 201 ? 0.953 0.691 -8.803 1.00 89.75 201 ALA A CA 1
ATOM 1552 C C . ALA A 1 201 ? -0.120 0.764 -9.903 1.00 89.75 201 ALA A C 1
ATOM 1554 O O . ALA A 1 201 ? -0.683 -0.255 -10.298 1.00 89.75 201 ALA A O 1
ATOM 1555 N N . VAL A 1 202 ? -0.348 1.965 -10.449 1.00 87.19 202 VAL A N 1
ATOM 1556 C CA . VAL A 1 202 ? -1.285 2.183 -11.563 1.00 87.19 202 VAL A CA 1
ATOM 1557 C C . VAL A 1 202 ? -0.857 1.395 -12.799 1.00 87.19 202 VAL A C 1
ATOM 1559 O O . VAL A 1 202 ? -1.675 0.702 -13.402 1.00 87.19 202 VAL A O 1
ATOM 1562 N N . LEU A 1 203 ? 0.425 1.452 -13.161 1.00 84.69 203 LEU A N 1
ATOM 1563 C CA . LEU A 1 203 ? 0.952 0.709 -14.305 1.00 84.69 203 LEU A CA 1
ATOM 1564 C C . LEU A 1 203 ? 0.932 -0.807 -14.101 1.00 84.69 203 LEU A C 1
ATOM 1566 O O . LEU A 1 203 ? 0.622 -1.539 -15.036 1.00 84.69 203 LEU A O 1
ATOM 1570 N N . ALA A 1 204 ? 1.224 -1.293 -12.896 1.00 87.50 204 ALA A N 1
ATOM 1571 C CA . ALA A 1 204 ? 1.131 -2.714 -12.583 1.00 87.50 204 ALA A CA 1
ATOM 1572 C C . ALA A 1 204 ? -0.314 -3.211 -12.731 1.00 87.50 204 ALA A C 1
ATOM 1574 O O . ALA A 1 204 ? -0.544 -4.219 -13.398 1.00 87.50 204 ALA A O 1
ATOM 1575 N N . ALA A 1 205 ? -1.295 -2.473 -12.197 1.00 89.31 205 ALA A N 1
ATOM 1576 C CA . ALA A 1 205 ? -2.712 -2.783 -12.386 1.00 89.31 205 ALA A CA 1
ATOM 1577 C C . ALA A 1 205 ? -3.070 -2.859 -13.877 1.00 89.31 205 ALA A C 1
ATOM 1579 O O . ALA A 1 205 ? -3.668 -3.831 -14.334 1.00 89.31 205 ALA A O 1
ATOM 1580 N N . GLN A 1 206 ? -2.625 -1.863 -14.639 1.00 85.44 206 GLN A N 1
ATOM 1581 C CA . GLN A 1 206 ? -2.839 -1.728 -16.072 1.00 85.44 206 GLN A CA 1
ATOM 1582 C C . GLN A 1 206 ? -2.256 -2.903 -16.883 1.00 85.44 206 GLN A C 1
ATOM 1584 O O . GLN A 1 206 ? -2.944 -3.466 -17.739 1.00 85.44 206 GLN A O 1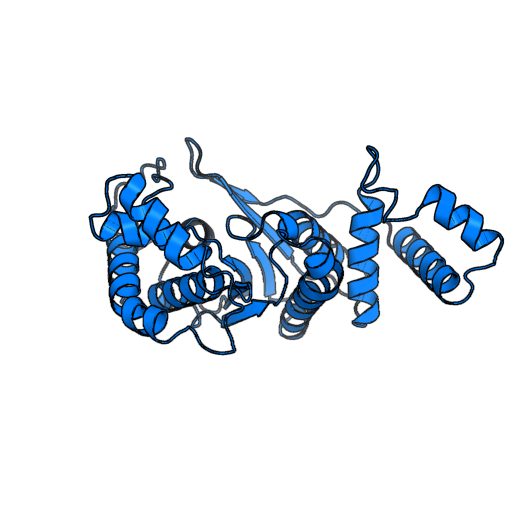
ATOM 1589 N N . LEU A 1 207 ? -1.014 -3.305 -16.601 1.00 82.88 207 LEU A N 1
ATOM 1590 C CA . LEU A 1 207 ? -0.335 -4.441 -17.242 1.00 82.88 207 LEU A CA 1
ATOM 1591 C C . LEU A 1 207 ? -1.014 -5.765 -16.901 1.00 82.88 207 LEU A C 1
ATOM 1593 O O . LEU A 1 207 ? -1.350 -6.536 -17.797 1.00 82.88 207 LEU A O 1
ATOM 1597 N N . LEU A 1 208 ? -1.321 -6.000 -15.631 1.00 83.81 208 LEU A N 1
ATOM 1598 C CA . LEU A 1 208 ? -1.982 -7.234 -15.204 1.00 83.81 208 LEU A CA 1
ATOM 1599 C C . LEU A 1 208 ? -3.428 -7.341 -15.714 1.00 83.81 208 LEU A C 1
ATOM 1601 O O . LEU A 1 208 ? -3.899 -8.432 -16.037 1.00 83.81 208 LEU A O 1
ATOM 1605 N N . GLY A 1 209 ? -4.122 -6.209 -15.830 1.00 84.75 209 GLY A N 1
ATOM 1606 C CA . GLY A 1 209 ? -5.522 -6.137 -16.245 1.00 84.75 209 GLY A CA 1
ATOM 1607 C C . GLY A 1 209 ? -5.769 -6.229 -17.751 1.00 84.75 209 GLY A C 1
ATOM 1608 O O . GLY A 1 209 ? -6.905 -6.458 -18.184 1.00 84.75 209 GLY A O 1
ATOM 1609 N N . THR A 1 210 ? -4.720 -6.067 -18.562 1.00 81.25 210 THR A N 1
ATOM 1610 C CA . THR A 1 210 ? -4.811 -6.092 -20.034 1.00 81.25 210 THR A CA 1
ATOM 1611 C C . THR A 1 210 ? -4.009 -7.210 -20.684 1.00 81.25 210 THR A C 1
ATOM 1613 O O . THR A 1 210 ? -4.077 -7.343 -21.906 1.00 81.25 210 THR A O 1
ATOM 1616 N N . HIS A 1 211 ? -3.276 -8.020 -19.912 1.00 76.75 211 HIS A N 1
ATOM 1617 C CA . HIS A 1 211 ? -2.437 -9.077 -20.469 1.00 76.75 211 HIS A CA 1
ATOM 1618 C C . HIS A 1 211 ? -3.277 -10.117 -21.232 1.00 76.75 211 HIS A C 1
ATOM 1620 O O . HIS A 1 211 ? -4.226 -10.662 -20.658 1.00 76.75 211 HIS A O 1
ATOM 1626 N N . PRO A 1 212 ? -2.942 -10.442 -22.496 1.00 73.62 212 PRO A N 1
ATOM 1627 C CA . PRO A 1 212 ? -3.798 -11.259 -23.359 1.00 73.62 212 PRO A CA 1
ATOM 1628 C C . PRO A 1 212 ? -3.966 -12.704 -22.874 1.00 73.62 212 PRO A C 1
ATOM 1630 O O . PRO A 1 212 ? -5.004 -13.309 -23.127 1.00 73.62 212 PRO A O 1
ATOM 1633 N N . TYR A 1 213 ? -2.979 -13.251 -22.159 1.00 71.75 213 TYR A N 1
ATOM 1634 C CA . TYR A 1 213 ? -2.979 -14.658 -21.729 1.00 71.75 213 TYR A CA 1
ATOM 1635 C C . TYR A 1 213 ? -3.284 -14.855 -20.242 1.00 71.75 213 TYR A C 1
ATOM 1637 O O . TYR A 1 213 ? -3.631 -15.951 -19.813 1.00 71.75 213 TYR A O 1
ATOM 1645 N N . HIS A 1 214 ? -3.146 -13.798 -19.440 1.00 70.56 214 HIS A N 1
ATOM 1646 C CA . HIS A 1 214 ? -3.206 -13.879 -17.979 1.00 70.56 214 HIS A CA 1
ATOM 1647 C C . HIS A 1 214 ? -3.933 -12.673 -17.401 1.00 70.56 214 HIS A C 1
ATOM 1649 O O . HIS A 1 214 ? -3.404 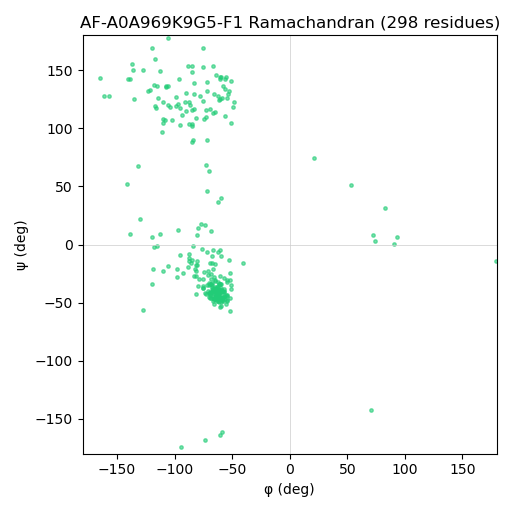-11.970 -16.541 1.00 70.56 214 HIS A O 1
ATOM 1655 N N . ARG A 1 215 ? -5.132 -12.413 -17.921 1.00 77.69 215 ARG A N 1
ATOM 1656 C CA . ARG A 1 215 ? -5.928 -11.272 -17.496 1.00 77.69 215 ARG A CA 1
ATOM 1657 C C . ARG A 1 215 ? -6.369 -11.458 -16.048 1.00 77.69 215 ARG A C 1
ATOM 1659 O O . ARG A 1 215 ? -7.160 -12.350 -15.753 1.00 77.69 215 ARG A O 1
ATOM 1666 N N . LEU A 1 216 ? -5.859 -10.608 -15.166 1.00 84.50 216 LEU A N 1
ATOM 1667 C CA . LEU A 1 216 ? -6.302 -10.518 -13.781 1.00 84.50 216 LEU A CA 1
ATOM 1668 C C . LEU A 1 216 ? -7.328 -9.388 -13.662 1.00 84.50 216 LEU A C 1
ATOM 1670 O O . LEU A 1 216 ? -7.166 -8.345 -14.289 1.00 84.50 216 LEU A O 1
ATOM 1674 N N . SER A 1 217 ? -8.369 -9.557 -12.847 1.00 89.25 217 SER A N 1
ATOM 1675 C CA . SER A 1 217 ? -9.193 -8.411 -12.458 1.00 89.25 217 SER A CA 1
ATOM 1676 C C . SER A 1 217 ? -8.364 -7.519 -11.535 1.00 89.25 217 SER A C 1
ATOM 1678 O O . SER A 1 217 ? -7.950 -7.962 -10.460 1.00 89.25 217 SER A O 1
ATOM 1680 N N . THR A 1 218 ? -8.072 -6.286 -11.945 1.00 90.38 218 THR A N 1
ATOM 1681 C CA . THR A 1 218 ? -7.359 -5.322 -11.104 1.00 90.38 218 THR A CA 1
ATOM 1682 C C . THR A 1 218 ? -8.124 -4.007 -11.023 1.00 90.38 218 THR A C 1
ATOM 1684 O O . THR A 1 218 ? -8.840 -3.618 -11.944 1.00 90.38 218 THR A O 1
ATOM 1687 N N . GLU A 1 219 ? -7.985 -3.312 -9.900 1.00 91.50 219 GLU A N 1
ATOM 1688 C CA . GLU A 1 219 ? -8.592 -2.001 -9.687 1.00 91.50 219 GLU A CA 1
ATOM 1689 C C . GLU A 1 219 ? -7.611 -1.101 -8.937 1.00 91.50 219 GLU A C 1
ATOM 1691 O O . GLU A 1 219 ? -6.903 -1.550 -8.036 1.00 91.50 219 GLU A O 1
ATOM 1696 N N . VAL A 1 220 ? -7.570 0.184 -9.281 1.00 90.12 220 VAL A N 1
ATOM 1697 C CA . VAL A 1 220 ? -6.824 1.177 -8.503 1.00 90.12 220 VAL A CA 1
ATOM 1698 C C . VAL A 1 220 ? -7.819 2.094 -7.821 1.00 90.12 220 VAL A C 1
ATOM 1700 O O . VAL A 1 220 ? -8.638 2.733 -8.482 1.00 90.12 220 VAL A O 1
ATOM 1703 N N . VAL A 1 221 ? -7.732 2.172 -6.497 1.00 90.56 221 VAL A N 1
ATOM 1704 C CA . VAL A 1 221 ? -8.665 2.941 -5.675 1.00 90.56 221 VAL A CA 1
ATOM 1705 C C . VAL A 1 221 ? -7.946 4.054 -4.925 1.00 90.56 221 VAL A C 1
ATOM 1707 O O . VAL A 1 221 ? -6.861 3.871 -4.367 1.00 90.56 221 VAL A O 1
ATOM 1710 N N . TYR A 1 222 ? -8.576 5.222 -4.898 1.00 88.44 222 TYR A N 1
ATOM 1711 C CA . TYR A 1 222 ? -8.089 6.412 -4.215 1.00 88.44 222 TYR A CA 1
ATOM 1712 C C . TYR A 1 222 ? -9.227 7.069 -3.442 1.00 88.44 222 TYR A C 1
ATOM 1714 O O . TYR A 1 222 ? -10.258 7.416 -4.013 1.00 88.44 222 TYR A O 1
ATOM 1722 N N . TRP A 1 223 ? -9.048 7.279 -2.143 1.00 83.00 223 TRP A N 1
ATOM 1723 C CA . TRP A 1 223 ? -9.998 8.040 -1.344 1.00 83.00 223 TRP A CA 1
ATOM 1724 C C . TRP A 1 223 ? -9.630 9.522 -1.325 1.00 83.00 223 TRP A C 1
ATOM 1726 O O . TRP A 1 223 ? -8.543 9.925 -0.900 1.00 83.00 223 TRP A O 1
ATOM 1736 N N . HIS A 1 224 ? -10.577 10.347 -1.765 1.00 79.25 224 HIS A N 1
ATOM 1737 C CA . HIS A 1 224 ? -10.432 11.790 -1.792 1.00 79.25 224 HIS A CA 1
ATOM 1738 C C . HIS A 1 224 ? -11.188 12.436 -0.629 1.00 79.25 224 HIS A C 1
ATOM 1740 O O . HIS A 1 224 ? -12.412 12.535 -0.648 1.00 79.25 224 HIS A O 1
ATOM 1746 N N . ALA A 1 225 ? -10.443 12.927 0.363 1.00 65.62 225 ALA A N 1
ATOM 1747 C CA . ALA A 1 225 ? -10.962 13.512 1.604 1.00 65.62 225 ALA A CA 1
ATOM 1748 C C . ALA A 1 225 ? -11.583 14.925 1.471 1.00 65.62 225 ALA A C 1
ATOM 1750 O O . ALA A 1 225 ? -11.671 15.638 2.469 1.00 65.62 225 ALA A O 1
ATOM 1751 N N . ALA A 1 226 ? -11.931 15.384 0.263 1.00 66.88 226 ALA A N 1
ATOM 1752 C CA . ALA A 1 226 ? -12.591 16.680 0.076 1.00 66.88 226 ALA A CA 1
ATOM 1753 C C . ALA A 1 226 ? -14.066 16.636 0.527 1.00 66.88 226 ALA A C 1
ATOM 1755 O O . ALA A 1 226 ? -14.499 15.684 1.172 1.00 66.88 226 ALA A O 1
ATOM 1756 N N . SER A 1 227 ? -14.839 17.670 0.188 1.00 55.22 227 SER A N 1
ATOM 1757 C CA . SER A 1 227 ? -16.203 17.947 0.674 1.00 55.22 227 SER A CA 1
ATOM 1758 C C . SER A 1 227 ? -17.229 16.811 0.534 1.00 55.22 227 SER A C 1
ATOM 1760 O O . SER A 1 227 ? -18.290 16.891 1.145 1.00 55.22 227 SER A O 1
ATOM 1762 N N . SER A 1 228 ? -16.941 15.759 -0.236 1.00 58.38 228 SER A N 1
ATOM 1763 C CA . SER A 1 228 ? -17.822 14.601 -0.418 1.00 58.38 228 SER A CA 1
ATOM 1764 C C . SER A 1 228 ? -17.143 13.241 -0.215 1.00 58.38 228 SER A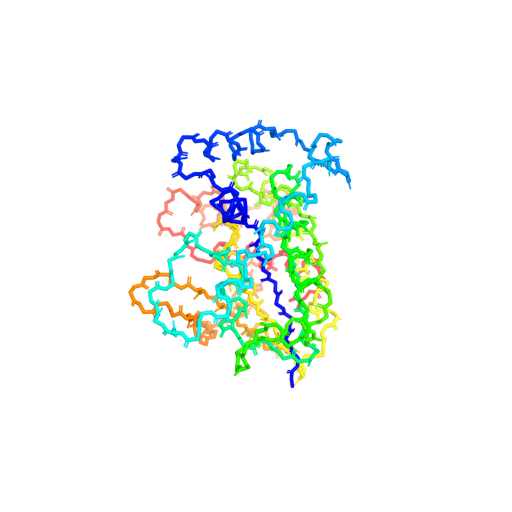 C 1
ATOM 1766 O O . SER A 1 228 ? -17.670 12.261 -0.738 1.00 58.38 228 SER A O 1
ATOM 1768 N N . ALA A 1 229 ? -16.015 13.164 0.519 1.00 67.81 229 ALA A N 1
ATOM 1769 C CA . ALA A 1 229 ? -15.282 11.934 0.893 1.00 67.81 229 ALA A CA 1
ATOM 1770 C C . ALA A 1 229 ? -15.592 10.729 -0.011 1.00 67.81 229 ALA A C 1
ATOM 1772 O O . ALA A 1 229 ? -16.353 9.827 0.339 1.00 67.81 229 ALA A O 1
ATOM 1773 N N . THR A 1 230 ? -15.047 10.759 -1.223 1.00 78.06 230 THR A N 1
ATOM 1774 C CA . THR A 1 230 ? -15.421 9.828 -2.292 1.00 78.06 230 THR A CA 1
ATOM 1775 C C . THR A 1 230 ? -14.303 8.820 -2.522 1.00 78.06 230 THR A C 1
ATOM 1777 O O . THR A 1 230 ? -13.128 9.191 -2.569 1.00 78.06 230 THR A O 1
ATOM 1780 N N . LEU A 1 231 ? -14.665 7.544 -2.675 1.00 80.00 231 LEU A N 1
ATOM 1781 C CA . LEU A 1 231 ? -13.758 6.530 -3.202 1.00 80.00 231 LEU A CA 1
ATOM 1782 C C . LEU A 1 231 ? -13.792 6.609 -4.731 1.00 80.00 231 LEU A C 1
ATOM 1784 O O . LEU A 1 231 ? -14.836 6.406 -5.347 1.00 80.00 231 LEU A O 1
ATOM 1788 N N . ILE A 1 232 ? -12.659 6.949 -5.328 1.00 84.31 232 ILE A N 1
ATOM 1789 C CA . ILE A 1 232 ? -12.481 7.058 -6.771 1.00 84.31 232 ILE A CA 1
ATOM 1790 C C . ILE A 1 232 ? -11.824 5.769 -7.252 1.00 84.31 232 ILE A C 1
ATOM 1792 O O . ILE A 1 232 ? -10.710 5.446 -6.839 1.00 84.31 232 ILE A O 1
ATOM 1796 N N . SER A 1 233 ? -12.515 5.059 -8.136 1.00 86.00 233 SER A N 1
ATOM 1797 C CA . SER A 1 233 ? -11.932 3.990 -8.941 1.00 86.00 233 SER A CA 1
ATOM 1798 C C . SER A 1 233 ? -11.324 4.615 -10.192 1.00 86.00 233 SER A C 1
ATOM 1800 O O . SER A 1 233 ? -12.023 5.296 -10.951 1.00 86.00 233 SER A O 1
ATOM 1802 N N . LEU A 1 234 ? -10.016 4.454 -10.390 1.00 80.06 234 LEU A N 1
ATOM 1803 C CA . LEU A 1 234 ? -9.386 4.844 -11.647 1.00 80.06 234 LEU A CA 1
ATOM 1804 C C . LEU A 1 234 ? -9.798 3.783 -12.670 1.00 80.06 234 LEU A C 1
ATOM 1806 O O . LEU A 1 234 ? -9.390 2.635 -12.537 1.00 80.06 234 LEU A O 1
ATOM 1810 N N . GLY A 1 235 ? -10.689 4.186 -13.586 1.00 66.81 235 GLY A N 1
ATOM 1811 C CA . GLY A 1 235 ? -11.539 3.335 -14.426 1.00 66.81 235 GLY A CA 1
ATOM 1812 C C . GLY A 1 235 ? -10.834 2.327 -15.350 1.00 66.81 235 GLY A C 1
ATOM 1813 O O . GLY A 1 235 ? -9.682 1.963 -15.132 1.00 66.81 235 GLY A O 1
ATOM 1814 N N . PRO A 1 236 ? -11.537 1.813 -16.380 1.00 63.59 236 PRO A N 1
ATOM 1815 C CA . PRO A 1 236 ? -11.104 0.612 -17.080 1.00 63.59 236 PRO A CA 1
ATOM 1816 C C . PRO A 1 236 ? -9.722 0.795 -17.693 1.00 63.59 236 PRO A C 1
ATOM 1818 O O . PRO A 1 236 ? -9.381 1.870 -18.192 1.00 63.59 236 PRO A O 1
ATOM 1821 N N . HIS A 1 237 ? -8.951 -0.288 -17.668 1.00 75.75 237 HIS A N 1
ATOM 1822 C CA . HIS A 1 237 ? -7.595 -0.279 -18.177 1.00 75.75 237 HIS A CA 1
ATOM 1823 C C . HIS A 1 237 ? -7.541 0.259 -19.607 1.00 75.75 237 HIS A C 1
ATOM 1825 O O . HIS A 1 237 ? -8.302 -0.174 -20.477 1.00 75.75 237 HIS A O 1
ATOM 1831 N N . LEU A 1 238 ? -6.615 1.182 -19.861 1.00 73.69 238 LEU A N 1
ATOM 1832 C CA . LEU A 1 238 ? -6.377 1.700 -21.206 1.00 73.69 238 LEU A CA 1
ATOM 1833 C C . LEU A 1 238 ? -5.947 0.552 -22.145 1.00 73.69 238 LEU A C 1
ATOM 1835 O O . LEU A 1 238 ? -5.255 -0.366 -21.720 1.00 73.69 238 LEU A O 1
ATOM 1839 N N . PRO A 1 239 ? -6.323 0.529 -23.425 1.00 69.50 239 PRO A N 1
ATOM 1840 C CA . PRO A 1 239 ? -5.782 -0.478 -24.332 1.00 69.50 239 PRO A CA 1
ATOM 1841 C C . PRO A 1 239 ? -4.255 -0.326 -24.424 1.00 69.50 239 PRO A C 1
ATOM 1843 O O . PRO A 1 239 ? -3.755 0.758 -24.723 1.00 69.50 239 PRO A O 1
ATOM 1846 N N . MET A 1 240 ? -3.517 -1.408 -24.158 1.00 71.69 240 MET A N 1
ATOM 1847 C CA . MET A 1 240 ? -2.069 -1.466 -24.360 1.00 71.69 240 MET A CA 1
ATOM 1848 C C . MET A 1 240 ? -1.719 -2.294 -25.587 1.00 71.69 240 MET A C 1
ATOM 1850 O O . MET A 1 240 ? -2.254 -3.380 -25.806 1.00 71.69 240 MET A O 1
ATOM 1854 N N . ASP A 1 241 ? -0.783 -1.767 -26.369 1.00 77.50 241 ASP A N 1
ATOM 1855 C CA . ASP A 1 241 ? -0.192 -2.455 -27.507 1.00 77.50 241 ASP A CA 1
ATOM 1856 C C . ASP A 1 241 ? 0.955 -3.347 -27.010 1.00 77.50 241 ASP A C 1
ATOM 1858 O O . ASP A 1 241 ? 2.101 -2.916 -26.867 1.00 77.50 241 ASP A O 1
ATOM 1862 N N . TRP A 1 242 ? 0.613 -4.589 -26.669 1.00 74.62 242 TRP A N 1
ATOM 1863 C CA . TRP A 1 242 ? 1.550 -5.564 -26.112 1.00 74.62 242 TRP A CA 1
ATOM 1864 C C . TRP A 1 242 ? 2.695 -5.919 -27.057 1.00 74.62 242 TRP A C 1
ATOM 1866 O O . TRP A 1 242 ? 3.807 -6.154 -26.591 1.00 74.62 242 TRP A O 1
ATOM 1876 N N . GLU A 1 243 ? 2.454 -5.909 -28.368 1.00 74.19 243 GLU A N 1
ATOM 1877 C CA . GLU A 1 243 ? 3.498 -6.162 -29.363 1.00 74.19 243 GLU A CA 1
ATOM 1878 C C . GLU A 1 243 ? 4.528 -5.031 -29.364 1.00 74.19 243 GLU A C 1
ATOM 1880 O O . GLU A 1 243 ? 5.733 -5.291 -29.360 1.00 74.19 243 GLU A O 1
ATOM 1885 N N . LYS A 1 244 ? 4.080 -3.772 -29.247 1.00 72.00 244 LYS A N 1
ATOM 1886 C CA . LYS A 1 244 ? 5.002 -2.646 -29.039 1.00 72.00 244 LYS A CA 1
ATOM 1887 C C . LYS A 1 244 ? 5.779 -2.763 -27.731 1.00 72.00 244 LYS A C 1
ATOM 1889 O O . LYS A 1 244 ? 6.976 -2.491 -27.733 1.00 72.00 244 LYS A O 1
ATOM 1894 N N . MET A 1 245 ? 5.137 -3.168 -26.635 1.00 69.62 245 MET A N 1
ATOM 1895 C CA . MET A 1 245 ? 5.816 -3.333 -25.340 1.00 69.62 245 MET A CA 1
ATOM 1896 C C . MET A 1 245 ? 6.889 -4.428 -25.386 1.00 69.62 245 MET A C 1
ATOM 1898 O O . MET A 1 245 ? 8.008 -4.199 -24.927 1.00 69.62 245 MET A O 1
ATOM 1902 N N . LYS A 1 246 ? 6.588 -5.576 -26.004 1.00 69.25 246 LYS A N 1
ATOM 1903 C CA . LYS A 1 246 ? 7.545 -6.671 -26.229 1.00 69.25 246 LYS A CA 1
ATOM 1904 C C . LYS A 1 246 ? 8.721 -6.241 -27.093 1.00 69.25 246 LYS A C 1
ATOM 1906 O O . LYS A 1 246 ? 9.867 -6.445 -26.703 1.00 69.25 246 LYS A O 1
ATOM 1911 N N . ALA A 1 247 ? 8.443 -5.610 -28.235 1.00 69.31 247 ALA A N 1
ATOM 1912 C CA . ALA A 1 247 ? 9.480 -5.115 -29.135 1.00 69.31 247 ALA A CA 1
ATOM 1913 C C . ALA A 1 247 ? 10.404 -4.111 -28.429 1.00 69.31 247 ALA A C 1
ATOM 1915 O O . ALA A 1 247 ? 11.622 -4.156 -28.594 1.00 69.31 247 ALA A O 1
ATOM 1916 N N . LEU A 1 248 ? 9.832 -3.238 -27.596 1.00 64.50 248 LEU A N 1
ATOM 1917 C CA . LEU A 1 248 ? 10.576 -2.249 -26.827 1.00 64.50 248 LEU A CA 1
ATOM 1918 C C . LEU A 1 248 ? 11.440 -2.898 -25.730 1.00 64.50 248 LEU A C 1
ATOM 1920 O O . LEU A 1 248 ? 12.604 -2.531 -25.578 1.00 64.50 248 LEU A O 1
ATOM 1924 N N . HIS A 1 249 ? 10.916 -3.899 -25.017 1.00 65.38 249 HIS A N 1
ATOM 1925 C CA . HIS A 1 249 ? 11.677 -4.681 -24.038 1.00 65.38 249 HIS A CA 1
ATOM 1926 C C . HIS A 1 249 ? 12.842 -5.436 -24.688 1.00 65.38 249 HIS A C 1
ATOM 1928 O O . HIS A 1 249 ? 13.975 -5.331 -24.227 1.00 65.38 249 HIS A O 1
ATOM 1934 N N . GLN A 1 250 ? 12.586 -6.148 -25.787 1.00 66.06 250 GLN A N 1
ATOM 1935 C CA . GLN A 1 250 ? 13.616 -6.888 -26.515 1.00 66.06 250 GLN A CA 1
ATOM 1936 C C . GLN A 1 250 ? 14.690 -5.954 -27.085 1.00 66.06 250 GLN A C 1
ATOM 1938 O O . GLN A 1 250 ? 15.879 -6.280 -27.042 1.00 66.06 250 GLN A O 1
ATOM 1943 N N . GLY A 1 251 ? 14.275 -4.767 -27.542 1.00 59.25 251 GLY A N 1
ATOM 1944 C CA . GLY A 1 251 ? 15.168 -3.663 -27.869 1.00 59.25 251 GLY A CA 1
ATOM 1945 C C . GLY A 1 251 ? 16.113 -3.362 -26.709 1.00 59.25 251 GLY A C 1
ATOM 1946 O O . GLY A 1 251 ? 17.316 -3.500 -26.887 1.00 59.25 251 GLY A O 1
ATOM 1947 N N . ILE A 1 252 ? 15.585 -3.056 -25.515 1.00 59.38 252 ILE A N 1
ATOM 1948 C CA . ILE A 1 252 ? 16.388 -2.775 -24.308 1.00 59.38 252 ILE A CA 1
ATOM 1949 C C . ILE A 1 252 ? 17.324 -3.923 -23.926 1.00 59.38 252 ILE A C 1
ATOM 1951 O O . ILE A 1 252 ? 18.492 -3.666 -23.651 1.00 59.38 252 ILE A O 1
ATOM 1955 N N . CYS A 1 253 ? 16.865 -5.174 -23.909 1.00 58.12 253 CYS A N 1
ATOM 1956 C CA . CYS A 1 253 ? 17.733 -6.303 -23.554 1.00 58.12 253 CYS A CA 1
ATOM 1957 C C . CYS A 1 253 ? 18.926 -6.410 -24.517 1.00 58.12 253 CYS A C 1
ATOM 1959 O O . CYS A 1 253 ? 20.067 -6.547 -24.078 1.00 58.12 253 CYS A O 1
ATOM 1961 N N . THR A 1 254 ? 18.680 -6.202 -25.815 1.00 58.59 254 THR A N 1
ATOM 1962 C CA . THR A 1 254 ? 19.737 -6.145 -26.838 1.00 58.59 254 THR A CA 1
ATOM 1963 C C . THR A 1 254 ? 20.737 -5.010 -26.563 1.00 58.59 254 THR A C 1
ATOM 1965 O O . THR A 1 254 ? 21.928 -5.171 -26.814 1.00 58.59 254 THR A O 1
ATOM 1968 N N . LEU A 1 255 ? 20.292 -3.873 -26.007 1.00 55.38 255 LEU A N 1
ATOM 1969 C CA . LEU A 1 255 ? 21.171 -2.763 -25.599 1.00 55.38 255 LEU A CA 1
ATOM 1970 C C . LEU A 1 255 ? 22.108 -3.137 -24.462 1.00 55.38 255 LEU A C 1
ATOM 1972 O O . LEU A 1 255 ? 23.290 -2.801 -24.500 1.00 55.38 255 LEU A O 1
ATOM 1976 N N . VAL A 1 256 ? 21.562 -3.796 -23.442 1.00 55.19 256 VAL A N 1
ATOM 1977 C CA . VAL A 1 256 ? 22.313 -4.194 -22.248 1.00 55.19 256 VAL A CA 1
ATOM 1978 C C . VAL A 1 256 ? 23.381 -5.225 -22.616 1.00 55.19 256 VAL A C 1
ATOM 1980 O O . VAL A 1 256 ? 24.507 -5.144 -22.128 1.00 55.19 256 VAL A O 1
ATOM 1983 N N . GLU A 1 257 ? 23.059 -6.151 -23.518 1.00 57.41 257 GLU A N 1
ATOM 1984 C CA . GLU A 1 257 ? 23.983 -7.190 -23.986 1.00 57.41 257 GLU A CA 1
ATOM 1985 C C . GLU A 1 257 ? 24.996 -6.672 -25.025 1.00 57.41 257 GLU A C 1
ATOM 1987 O O . GLU A 1 257 ? 26.129 -7.161 -25.097 1.00 57.41 257 GLU A O 1
ATOM 1992 N N . HIS A 1 258 ? 24.623 -5.657 -25.815 1.00 65.88 258 HIS A N 1
ATOM 1993 C CA . HIS A 1 258 ? 25.441 -5.096 -26.896 1.00 65.88 258 HIS A CA 1
ATOM 1994 C C . HIS A 1 258 ? 25.509 -3.555 -26.856 1.00 65.88 258 HIS A C 1
ATOM 1996 O O . HIS A 1 258 ? 25.046 -2.882 -27.788 1.00 65.88 258 HIS A O 1
ATOM 2002 N N . PRO A 1 259 ? 26.166 -2.975 -25.831 1.00 51.78 259 PRO A N 1
ATOM 2003 C CA . PRO A 1 259 ? 26.146 -1.533 -25.553 1.00 51.78 259 PRO A CA 1
ATOM 2004 C C . PRO A 1 259 ? 26.826 -0.648 -26.616 1.00 51.78 259 PRO A C 1
ATOM 2006 O O . PRO A 1 259 ? 26.779 0.573 -26.512 1.00 51.78 259 PRO A O 1
ATOM 2009 N N . GLY A 1 260 ? 27.463 -1.236 -27.636 1.00 55.25 260 GLY A N 1
ATOM 2010 C CA . GLY A 1 260 ? 28.169 -0.529 -28.713 1.00 55.25 260 GLY A CA 1
ATOM 2011 C C . GLY A 1 260 ? 27.543 -0.648 -30.107 1.00 55.25 260 GLY A C 1
ATOM 2012 O O . GLY A 1 260 ? 28.190 -0.269 -31.079 1.00 55.25 260 GLY A O 1
ATOM 2013 N N . SER A 1 261 ? 26.339 -1.213 -30.243 1.00 64.19 261 SER A N 1
ATOM 2014 C CA . SER A 1 261 ? 25.673 -1.318 -31.551 1.00 64.19 261 SER A CA 1
ATOM 2015 C C . SER A 1 261 ? 25.102 0.032 -32.021 1.00 64.19 261 SER A C 1
ATOM 2017 O O . SER A 1 261 ? 24.720 0.870 -31.207 1.00 64.19 261 SER A O 1
ATOM 2019 N N . ASP A 1 262 ? 24.984 0.253 -33.336 1.00 63.09 262 ASP A N 1
ATOM 2020 C CA . ASP A 1 262 ? 24.334 1.463 -33.881 1.00 63.09 262 ASP A CA 1
ATOM 2021 C C . ASP A 1 262 ? 22.871 1.588 -33.424 1.00 63.09 262 ASP A C 1
ATOM 2023 O O . ASP A 1 262 ? 22.392 2.684 -33.132 1.00 63.09 262 ASP A O 1
ATOM 2027 N N . LEU A 1 263 ? 22.196 0.444 -33.260 1.00 55.00 263 LEU A N 1
ATOM 2028 C CA . LEU A 1 263 ? 20.870 0.344 -32.654 1.00 55.00 263 LEU A CA 1
ATOM 2029 C C . LEU A 1 263 ? 20.875 0.826 -31.193 1.00 55.00 263 LEU A C 1
ATOM 2031 O O . LEU A 1 263 ? 19.906 1.438 -30.746 1.00 55.00 263 LEU A O 1
ATOM 2035 N N . ALA A 1 264 ? 21.976 0.608 -30.465 1.00 50.31 264 ALA A N 1
ATOM 2036 C CA . ALA A 1 264 ? 22.132 1.095 -29.102 1.00 50.31 264 ALA A CA 1
ATOM 2037 C C . ALA A 1 264 ? 22.287 2.594 -28.981 1.00 50.31 264 ALA A C 1
ATOM 2039 O O . ALA A 1 264 ? 21.709 3.199 -28.078 1.00 50.31 264 ALA A O 1
ATOM 2040 N N . ARG A 1 265 ? 22.957 3.205 -29.947 1.00 55.25 265 ARG A N 1
ATOM 2041 C CA . ARG A 1 265 ? 23.036 4.657 -30.038 1.00 55.25 265 ARG A CA 1
ATOM 2042 C C . ARG A 1 265 ? 21.681 5.275 -30.403 1.00 55.25 265 ARG A C 1
ATOM 2044 O O . ARG A 1 265 ? 21.276 6.249 -29.778 1.00 55.25 265 ARG A O 1
ATOM 2051 N N . GLU A 1 266 ? 20.943 4.678 -31.343 1.00 57.59 266 GLU A N 1
ATOM 2052 C CA . GLU A 1 266 ? 19.624 5.176 -31.773 1.00 57.59 266 GLU A CA 1
ATOM 2053 C C . GLU A 1 266 ? 18.544 5.045 -30.677 1.00 57.59 266 GLU A C 1
ATOM 2055 O O . GLU A 1 266 ? 17.696 5.929 -30.522 1.00 57.59 266 GLU A O 1
ATOM 2060 N N . LEU A 1 267 ? 18.573 3.965 -29.887 1.00 52.44 267 LEU A N 1
ATOM 2061 C CA . LEU A 1 267 ? 17.642 3.758 -28.774 1.00 52.44 267 LEU A CA 1
ATOM 2062 C C . LEU A 1 267 ? 18.029 4.542 -27.508 1.00 52.44 267 LEU A C 1
ATOM 2064 O O . LEU A 1 267 ? 17.125 5.040 -26.843 1.00 52.44 267 LEU A O 1
ATOM 2068 N N . ASP A 1 268 ? 19.314 4.724 -27.182 1.00 53.12 268 ASP A N 1
ATOM 2069 C CA . ASP A 1 268 ? 19.738 5.610 -26.079 1.00 53.12 268 ASP A CA 1
ATOM 2070 C C . ASP A 1 268 ? 19.379 7.083 -26.371 1.00 53.12 268 ASP A C 1
ATOM 2072 O O . ASP A 1 268 ? 18.899 7.806 -25.496 1.00 53.12 268 ASP A O 1
ATOM 2076 N N . GLU A 1 269 ? 19.507 7.521 -27.628 1.00 57.16 269 GLU A N 1
ATOM 2077 C CA . GLU A 1 269 ? 19.113 8.870 -28.055 1.00 57.16 269 GLU A CA 1
ATOM 2078 C C . GLU A 1 269 ? 17.589 9.094 -28.029 1.00 57.16 269 GLU A C 1
ATOM 2080 O O . GLU A 1 269 ? 17.146 10.201 -27.717 1.00 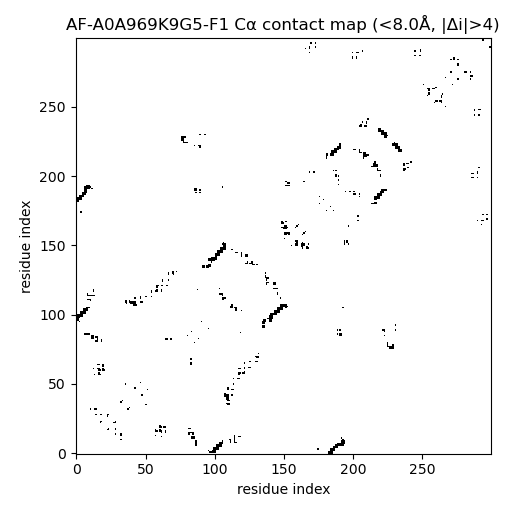57.16 269 GLU A O 1
ATOM 2085 N N . ARG A 1 270 ? 16.775 8.069 -28.326 1.00 51.84 270 ARG A N 1
ATOM 2086 C CA . ARG A 1 270 ? 15.304 8.197 -28.399 1.00 51.84 270 ARG A CA 1
ATOM 2087 C C . ARG A 1 270 ? 14.546 7.764 -27.140 1.00 51.84 270 ARG A C 1
ATOM 2089 O O . ARG A 1 270 ? 13.438 8.248 -26.921 1.00 51.84 270 ARG A O 1
ATOM 2096 N N . TRP A 1 271 ? 15.088 6.835 -26.354 1.00 49.38 271 TRP A N 1
ATOM 2097 C CA . TRP A 1 271 ? 14.316 6.063 -25.370 1.00 49.38 271 TRP A CA 1
ATOM 2098 C C . TRP A 1 271 ? 15.016 5.840 -24.027 1.00 49.38 271 TRP A C 1
ATOM 2100 O O . TRP A 1 271 ? 14.482 5.094 -23.209 1.00 49.38 271 TRP A O 1
ATOM 2110 N N . ASN A 1 272 ? 16.162 6.480 -23.756 1.00 48.69 272 ASN A N 1
ATOM 2111 C CA . ASN A 1 272 ? 16.840 6.357 -22.464 1.00 48.69 272 ASN A CA 1
ATOM 2112 C C . ASN A 1 272 ? 15.893 6.758 -21.307 1.00 48.69 272 ASN A C 1
ATOM 2114 O O . ASN A 1 272 ? 15.595 7.948 -21.139 1.00 48.69 272 ASN A O 1
ATOM 2118 N N . PRO A 1 273 ? 15.448 5.802 -20.466 1.00 43.12 273 PRO A N 1
ATOM 2119 C CA . PRO A 1 273 ? 14.473 6.067 -19.411 1.00 43.12 273 PRO A CA 1
ATOM 2120 C C . PRO A 1 273 ? 15.018 7.017 -18.333 1.00 43.12 273 PRO A C 1
ATOM 2122 O O . PRO A 1 273 ? 14.232 7.620 -17.611 1.00 43.12 273 PRO A O 1
ATOM 2125 N N . TYR A 1 274 ? 16.340 7.209 -18.257 1.00 41.97 274 TYR A N 1
ATOM 2126 C CA . TYR A 1 274 ? 17.014 8.137 -17.345 1.00 41.97 274 TYR A CA 1
ATOM 2127 C C . TYR A 1 274 ? 17.174 9.560 -17.910 1.00 41.97 274 TYR A C 1
ATOM 2129 O O . TYR A 1 274 ? 17.369 10.491 -17.133 1.00 41.97 274 TYR A O 1
ATOM 2137 N N . ARG A 1 275 ? 17.073 9.760 -19.236 1.00 41.31 275 ARG A N 1
ATOM 2138 C CA . ARG A 1 275 ? 16.976 11.099 -19.868 1.00 41.31 275 ARG A CA 1
ATOM 2139 C C . ARG A 1 275 ? 15.526 11.550 -20.072 1.00 41.31 275 ARG A C 1
ATOM 2141 O O . ARG A 1 275 ? 15.251 12.745 -20.093 1.00 41.31 275 ARG A O 1
ATOM 2148 N N . LEU A 1 276 ? 14.592 10.606 -20.167 1.00 39.28 276 LEU A N 1
ATOM 2149 C CA . LEU A 1 276 ? 13.151 10.864 -20.293 1.00 39.28 276 LEU A CA 1
ATOM 2150 C C . LEU A 1 276 ? 12.474 11.296 -18.976 1.00 39.28 276 LEU A C 1
ATOM 2152 O O . LEU A 1 276 ? 11.292 11.618 -18.966 1.00 39.28 276 LEU A O 1
ATOM 2156 N N . THR A 1 277 ? 13.196 11.329 -17.855 1.00 40.38 277 THR A N 1
ATOM 2157 C CA . THR A 1 277 ? 12.688 11.843 -16.568 1.00 40.38 277 THR A CA 1
ATOM 2158 C C . THR A 1 277 ? 12.886 13.349 -16.392 1.00 40.38 277 THR A C 1
ATOM 2160 O O . THR A 1 277 ? 12.357 13.915 -15.436 1.00 40.38 277 THR A O 1
AT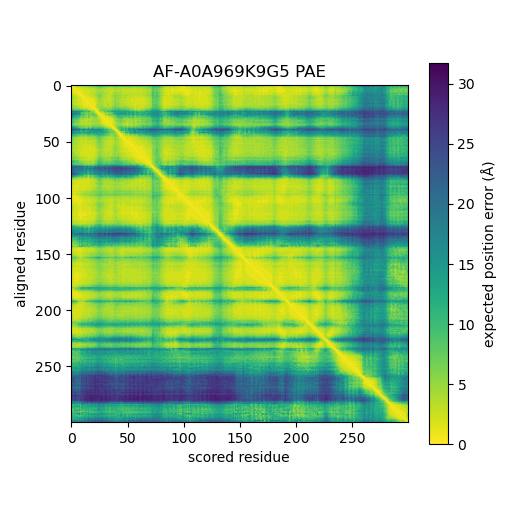OM 2163 N N . THR A 1 278 ? 13.625 14.015 -17.289 1.00 39.56 278 THR A N 1
ATOM 2164 C CA . THR A 1 278 ? 13.981 15.442 -17.169 1.00 39.56 278 THR A CA 1
ATOM 2165 C C . THR A 1 278 ? 13.379 16.341 -18.257 1.00 39.56 278 THR A C 1
ATOM 2167 O O . THR A 1 278 ? 13.539 17.557 -18.190 1.00 39.56 278 THR A O 1
ATOM 2170 N N . SER A 1 279 ? 12.630 15.784 -19.215 1.00 37.34 279 SER A N 1
ATOM 2171 C CA . SER A 1 279 ? 11.834 16.537 -20.201 1.00 37.34 279 SER A CA 1
ATOM 2172 C C . SER A 1 279 ? 10.449 15.896 -20.374 1.00 37.34 279 SER A C 1
ATOM 2174 O O . SER A 1 279 ? 10.279 14.726 -20.053 1.00 37.34 279 SER A O 1
ATOM 2176 N N . GLU A 1 280 ? 9.447 16.668 -20.805 1.00 39.34 280 GLU A N 1
ATOM 2177 C CA . GLU A 1 280 ? 7.988 16.407 -20.750 1.00 39.34 280 GLU A CA 1
ATOM 2178 C C . GLU A 1 280 ? 7.434 15.178 -21.536 1.00 39.34 280 GLU A C 1
ATOM 2180 O O . GLU A 1 280 ? 6.321 15.205 -22.059 1.00 39.34 280 GLU A O 1
ATOM 2185 N N . SER A 1 281 ? 8.141 14.052 -21.607 1.00 38.84 281 SER A N 1
ATOM 2186 C CA . SER A 1 281 ? 7.738 12.844 -22.348 1.00 38.84 281 SER A CA 1
ATOM 2187 C C . SER A 1 281 ? 8.453 11.622 -21.747 1.00 38.84 281 SER A C 1
ATOM 2189 O O . SER A 1 281 ? 9.664 11.664 -21.622 1.00 38.84 281 SER A O 1
ATOM 2191 N N . HIS A 1 282 ? 7.857 10.493 -21.344 1.00 50.31 282 HIS A N 1
ATOM 2192 C CA . HIS A 1 282 ? 6.711 9.758 -21.878 1.00 50.31 282 HIS A CA 1
ATOM 2193 C C . HIS A 1 282 ? 6.191 8.729 -20.835 1.00 50.31 282 HIS A C 1
ATOM 2195 O O . HIS A 1 282 ? 7.003 8.019 -20.238 1.00 50.31 282 HIS A O 1
ATOM 2201 N N . PRO A 1 283 ? 4.866 8.499 -20.719 1.00 50.91 283 PRO A N 1
ATOM 2202 C CA . PRO A 1 283 ? 4.273 7.371 -19.974 1.00 50.91 283 PRO A CA 1
ATOM 2203 C C . PRO A 1 283 ? 4.846 5.990 -20.351 1.00 50.91 283 PRO A C 1
ATOM 2205 O O . PRO A 1 283 ? 4.846 5.066 -19.541 1.00 50.91 283 PRO A O 1
ATOM 2208 N N . ASN A 1 284 ? 5.377 5.869 -21.572 1.00 48.78 284 ASN A N 1
ATOM 2209 C CA . ASN A 1 284 ? 5.932 4.637 -22.126 1.00 48.78 284 ASN A CA 1
ATOM 2210 C C . ASN A 1 284 ? 7.220 4.180 -21.425 1.00 48.78 284 ASN A C 1
ATOM 2212 O O . ASN A 1 284 ? 7.409 2.982 -21.273 1.00 48.78 284 ASN A O 1
ATOM 2216 N N . ALA A 1 285 ? 8.084 5.094 -20.964 1.00 56.41 285 ALA A N 1
ATOM 2217 C CA . ALA A 1 285 ? 9.323 4.713 -20.274 1.00 56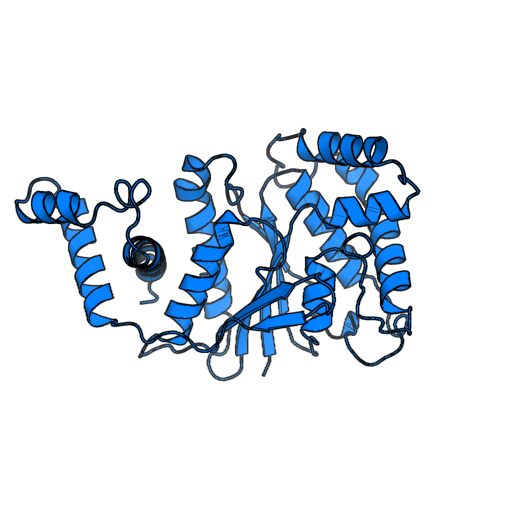.41 285 ALA A CA 1
ATOM 2218 C C . ALA A 1 285 ? 9.031 4.090 -18.902 1.00 56.41 285 ALA A C 1
ATOM 2220 O O . ALA A 1 285 ? 9.593 3.062 -18.540 1.00 56.41 285 ALA A O 1
ATOM 2221 N N . LEU A 1 286 ? 8.083 4.675 -18.168 1.00 61.16 286 LEU A N 1
ATOM 2222 C CA . LEU A 1 286 ? 7.639 4.154 -16.881 1.00 61.16 286 LEU A CA 1
ATOM 2223 C C . LEU A 1 286 ? 6.919 2.804 -17.044 1.00 61.16 286 LEU A C 1
ATOM 2225 O O . LEU A 1 286 ? 7.200 1.861 -16.305 1.00 61.16 286 LEU A O 1
ATOM 2229 N N . ALA A 1 287 ? 6.033 2.697 -18.042 1.00 61.38 287 ALA A N 1
ATOM 2230 C CA . ALA A 1 287 ? 5.355 1.449 -18.388 1.00 61.38 287 ALA A CA 1
ATOM 2231 C C . ALA A 1 287 ? 6.350 0.346 -18.769 1.00 61.38 287 ALA A C 1
ATOM 2233 O O . ALA A 1 287 ? 6.170 -0.803 -18.376 1.00 61.38 287 ALA A O 1
ATOM 2234 N N . LEU A 1 288 ? 7.412 0.698 -19.491 1.00 63.78 288 LEU A N 1
ATOM 2235 C CA . LEU A 1 288 ? 8.461 -0.224 -19.905 1.00 63.78 288 LEU A CA 1
ATOM 2236 C C . LEU A 1 288 ? 9.321 -0.703 -18.736 1.00 63.78 288 LEU A C 1
ATOM 2238 O O . LEU A 1 288 ? 9.619 -1.890 -18.671 1.00 63.78 288 LEU A O 1
ATOM 2242 N N . THR A 1 289 ? 9.670 0.175 -17.791 1.00 66.50 289 THR A N 1
ATOM 2243 C CA . THR A 1 289 ? 10.359 -0.231 -16.556 1.00 66.50 289 THR A CA 1
ATOM 2244 C C . THR A 1 289 ? 9.528 -1.248 -15.782 1.00 66.50 289 THR A C 1
ATOM 2246 O O . THR A 1 289 ? 10.049 -2.281 -15.370 1.00 66.50 289 THR A O 1
ATOM 2249 N N . VAL A 1 290 ? 8.223 -0.994 -15.621 1.00 65.38 290 VAL A N 1
ATOM 2250 C CA . VAL A 1 290 ? 7.326 -1.958 -14.969 1.00 65.38 290 VAL A CA 1
ATOM 2251 C C . VAL A 1 290 ? 7.253 -3.246 -15.786 1.00 65.38 290 VAL A C 1
ATOM 2253 O O . VAL A 1 290 ? 7.465 -4.311 -15.226 1.00 65.38 290 VAL A O 1
ATOM 2256 N N . TYR A 1 291 ? 7.041 -3.167 -17.103 1.00 66.69 291 TYR A N 1
ATOM 2257 C CA . TYR A 1 291 ? 7.009 -4.338 -17.983 1.00 66.69 291 TYR A CA 1
ATOM 2258 C C . TYR A 1 291 ? 8.274 -5.193 -17.857 1.00 66.69 291 TYR A C 1
ATOM 2260 O O . TYR A 1 291 ? 8.163 -6.398 -17.684 1.00 66.69 291 TYR A O 1
ATOM 2268 N N . HIS A 1 292 ? 9.464 -4.587 -17.904 1.00 70.38 292 HIS A N 1
ATOM 2269 C CA . HIS A 1 292 ? 10.741 -5.292 -17.790 1.00 70.38 292 HIS A CA 1
ATOM 2270 C C . HIS A 1 292 ? 10.863 -5.996 -16.435 1.00 70.38 292 HIS A C 1
ATOM 2272 O O . HIS A 1 292 ? 11.147 -7.187 -16.397 1.00 70.38 292 HIS A O 1
ATOM 2278 N N . LEU A 1 293 ? 10.519 -5.309 -15.339 1.00 64.94 293 LEU A N 1
ATOM 2279 C CA . LEU A 1 293 ? 10.505 -5.915 -14.006 1.00 64.94 293 LEU A CA 1
ATOM 2280 C C . LEU A 1 293 ? 9.510 -7.076 -13.896 1.00 64.94 293 LEU A C 1
ATOM 2282 O O . LEU A 1 293 ? 9.808 -8.065 -13.236 1.00 64.94 293 LEU A O 1
ATOM 2286 N N . LEU A 1 294 ? 8.337 -6.980 -14.525 1.00 65.31 294 LEU A N 1
ATOM 2287 C CA . LEU A 1 294 ? 7.379 -8.086 -14.547 1.00 65.31 294 LEU A CA 1
ATOM 2288 C C . LEU A 1 294 ? 7.878 -9.242 -15.441 1.00 65.31 294 LEU A C 1
ATOM 2290 O O . LEU A 1 294 ? 7.743 -10.405 -15.070 1.00 65.31 294 LEU A O 1
ATOM 2294 N N . ASN A 1 295 ? 8.491 -8.947 -16.588 1.00 67.44 295 ASN A N 1
ATOM 2295 C CA . ASN A 1 295 ? 9.028 -9.942 -17.522 1.00 67.44 295 ASN A CA 1
ATOM 2296 C C . ASN A 1 295 ? 10.175 -10.742 -16.890 1.00 67.44 295 ASN A C 1
ATOM 2298 O O . ASN A 1 295 ? 10.184 -11.965 -16.984 1.00 67.44 295 ASN A O 1
ATOM 2302 N N . ASP A 1 296 ? 11.085 -10.084 -16.168 1.00 63.72 296 ASP A N 1
ATOM 2303 C CA . ASP A 1 296 ? 12.164 -10.745 -15.416 1.00 63.72 296 ASP A CA 1
ATOM 2304 C C . ASP A 1 296 ? 11.628 -11.700 -14.338 1.00 63.72 296 ASP A C 1
ATOM 2306 O O . ASP A 1 296 ? 12.274 -12.684 -13.978 1.00 63.72 296 ASP A O 1
ATOM 2310 N N . LEU A 1 297 ? 10.420 -11.432 -13.833 1.00 58.09 297 LEU A N 1
ATOM 2311 C CA . LEU A 1 297 ? 9.701 -12.309 -12.908 1.00 58.09 297 LEU A CA 1
ATOM 2312 C C . LEU A 1 297 ? 8.917 -13.425 -13.631 1.00 58.09 297 LEU A C 1
ATOM 2314 O O . LEU A 1 297 ? 8.310 -14.267 -12.966 1.00 58.09 297 LEU A O 1
ATOM 2318 N N . GLY A 1 298 ? 8.954 -13.464 -14.968 1.00 59.88 298 GLY A N 1
ATOM 2319 C CA . GLY A 1 298 ? 8.356 -14.489 -15.830 1.00 59.88 298 GLY A CA 1
ATOM 2320 C C . GLY A 1 298 ? 6.866 -14.291 -16.115 1.00 59.88 298 GLY A C 1
ATOM 2321 O O . GLY A 1 298 ? 6.118 -15.268 -16.174 1.00 59.88 298 GLY A O 1
ATOM 2322 N N . TRP A 1 299 ? 6.392 -13.046 -16.171 1.00 56.03 299 TRP A N 1
ATOM 2323 C CA . TRP A 1 299 ? 4.955 -12.744 -16.094 1.00 56.03 299 TRP A CA 1
ATOM 2324 C C . TRP A 1 299 ? 4.287 -12.244 -17.365 1.00 56.03 299 TRP A C 1
ATOM 2326 O O . TRP A 1 299 ? 3.058 -12.321 -17.478 1.00 56.03 299 TRP A O 1
ATOM 2336 N N . VAL A 1 300 ? 5.092 -11.684 -18.256 1.00 53.28 300 VAL A N 1
ATOM 2337 C CA . VAL A 1 300 ? 4.714 -11.016 -19.501 1.00 53.28 300 VAL A CA 1
ATOM 2338 C C . VAL A 1 300 ? 5.621 -11.505 -20.613 1.00 53.28 300 VAL A C 1
ATOM 2340 O O . VAL A 1 300 ? 6.750 -11.908 -20.264 1.00 53.28 300 VAL A O 1
#

Radius of gyration: 20.78 Å; Cα contacts (8 Å, |Δi|>4): 492; chains: 1; bounding box: 52×39×58 Å

Solvent-accessible surface area (backbone atoms only — not comparable to full-atom values): 16170 Å² total; per-residue (Å²): 118,39,39,42,34,44,34,31,42,34,66,46,43,53,55,21,14,33,46,58,71,62,42,73,51,70,69,59,35,50,48,50,51,42,56,45,50,65,43,67,54,68,33,60,103,52,68,58,69,73,55,56,70,46,43,66,63,44,27,51,28,34,35,54,29,47,50,57,58,57,48,48,82,72,80,61,47,68,56,56,77,64,52,43,26,52,50,58,52,38,51,41,72,66,47,62,46,74,68,22,39,39,36,42,36,17,31,37,35,36,38,23,46,52,28,42,54,33,50,42,47,35,50,65,65,53,60,86,81,69,47,72,86,88,50,68,55,51,82,32,40,49,75,54,44,78,44,73,33,53,40,46,50,64,89,43,58,67,45,17,63,75,40,8,50,58,49,49,54,48,48,59,45,55,51,57,73,74,48,52,56,92,47,33,33,44,32,40,38,58,52,26,35,51,73,77,46,42,68,56,52,53,43,50,37,39,52,39,45,62,34,92,89,62,52,32,47,50,44,39,37,36,50,45,73,51,90,64,50,41,79,42,67,59,67,82,67,72,92,74,65,61,67,60,52,50,54,51,48,55,50,51,55,51,28,75,77,38,73,82,40,73,68,29,56,56,43,52,75,74,60,33,59,82,64,36,74,79,49,104,50,57,76,61,47,60,48,46,53,51,49,49,58,40,30,78,73,70,73,105